Protein AF-L7W8E4-F1 (afdb_monomer)

Structure (mmCIF, N/CA/C/O backbone):
data_AF-L7W8E4-F1
#
_entry.id   AF-L7W8E4-F1
#
loop_
_atom_site.group_PDB
_atom_site.id
_atom_site.type_symbol
_atom_site.label_atom_id
_atom_site.label_alt_id
_atom_site.label_comp_id
_atom_site.label_asym_id
_atom_site.label_entity_id
_atom_site.label_seq_id
_atom_site.pdbx_PDB_ins_code
_atom_site.Cartn_x
_atom_site.Cartn_y
_atom_site.Cartn_z
_atom_site.occupancy
_atom_site.B_iso_or_equiv
_atom_site.auth_seq_id
_atom_site.auth_comp_id
_atom_site.auth_asym_id
_atom_site.auth_atom_id
_atom_site.pdbx_PDB_model_num
ATOM 1 N N . MET A 1 1 ? -14.185 -17.612 27.653 1.00 33.16 1 MET A N 1
ATOM 2 C CA . MET A 1 1 ? -14.401 -17.667 26.191 1.00 33.16 1 MET A CA 1
ATOM 3 C C . MET A 1 1 ? -13.152 -17.082 25.555 1.00 33.16 1 MET A C 1
ATOM 5 O O . MET A 1 1 ? -12.968 -15.877 25.635 1.00 33.16 1 MET A O 1
ATOM 9 N N . TYR A 1 2 ? -12.224 -17.911 25.069 1.00 31.31 2 TYR A N 1
ATOM 10 C CA . TYR A 1 2 ? -11.054 -17.391 24.356 1.00 31.31 2 TYR A CA 1
ATOM 11 C C . TYR A 1 2 ? -11.578 -16.684 23.110 1.00 31.31 2 TYR A C 1
ATOM 13 O O . TYR A 1 2 ? -12.208 -17.331 22.275 1.00 31.31 2 TYR A O 1
ATOM 21 N N . ALA A 1 3 ? -11.395 -15.365 23.016 1.00 42.62 3 ALA A N 1
ATOM 22 C CA . ALA A 1 3 ? -11.604 -14.664 21.760 1.00 42.62 3 ALA A CA 1
ATOM 23 C C . ALA A 1 3 ? -10.795 -15.430 20.712 1.00 42.62 3 ALA A C 1
ATOM 25 O O . ALA A 1 3 ? -9.581 -15.575 20.866 1.00 42.62 3 ALA A O 1
ATOM 26 N N . SER A 1 4 ? -11.465 -16.035 19.729 1.00 55.00 4 SER A N 1
ATOM 27 C CA . SER A 1 4 ? -10.776 -16.791 18.692 1.00 55.00 4 SER A CA 1
ATOM 28 C C . SER A 1 4 ? -9.747 -15.856 18.072 1.00 55.00 4 SER A C 1
ATOM 30 O O . SER A 1 4 ? -10.134 -14.824 17.519 1.00 55.00 4 SER A O 1
ATOM 32 N N . GLN A 1 5 ? -8.463 -16.176 18.218 1.00 77.44 5 GLN A N 1
ATOM 33 C CA . GLN A 1 5 ? -7.383 -15.343 17.706 1.00 77.44 5 GLN A CA 1
ATOM 34 C C . GLN A 1 5 ? -7.648 -15.108 16.214 1.00 77.44 5 GLN A C 1
ATOM 36 O O . GLN A 1 5 ? -7.803 -16.068 15.444 1.00 77.44 5 GLN A O 1
ATOM 41 N N . LYS A 1 6 ? -7.839 -13.837 15.839 1.00 87.38 6 LYS A N 1
ATOM 42 C CA . LYS A 1 6 ? -8.170 -13.469 14.463 1.00 87.38 6 LYS A CA 1
ATOM 43 C C . LYS A 1 6 ? -7.036 -13.903 13.550 1.00 87.38 6 LYS A C 1
ATOM 45 O O . LYS A 1 6 ? -5.868 -13.866 13.933 1.00 87.38 6 LYS A O 1
ATOM 50 N N . LYS A 1 7 ? -7.414 -14.355 12.362 1.00 92.62 7 LYS A N 1
ATOM 51 C CA . LYS A 1 7 ? -6.493 -14.899 11.373 1.00 92.62 7 LYS A CA 1
ATOM 52 C C . LYS A 1 7 ? -6.383 -13.915 10.228 1.00 92.62 7 LYS A C 1
ATOM 54 O O . LYS A 1 7 ? -7.407 -13.421 9.757 1.00 92.62 7 LYS A O 1
ATOM 59 N N . PHE A 1 8 ? -5.160 -13.669 9.796 1.00 94.81 8 PHE A N 1
ATOM 60 C CA . PHE A 1 8 ? -4.859 -12.737 8.723 1.00 94.81 8 PHE A CA 1
ATOM 61 C C . PHE A 1 8 ? -4.065 -13.437 7.632 1.00 94.81 8 PHE A C 1
ATOM 63 O O . PHE A 1 8 ? -3.270 -14.326 7.948 1.00 94.81 8 PHE A O 1
ATOM 70 N N . PRO A 1 9 ? -4.247 -13.028 6.368 1.00 96.88 9 PRO A N 1
ATOM 71 C CA . PRO A 1 9 ? -3.349 -13.409 5.294 1.00 96.88 9 PRO A CA 1
ATOM 72 C C . PRO A 1 9 ? -1.899 -13.095 5.665 1.00 96.88 9 PRO A C 1
ATOM 74 O O . PRO A 1 9 ? -1.605 -12.057 6.260 1.00 96.88 9 PRO A O 1
ATOM 77 N N . ILE A 1 10 ? -0.993 -14.003 5.325 1.00 95.56 10 ILE A N 1
ATOM 78 C CA . ILE A 1 10 ? 0.452 -13.801 5.473 1.00 95.56 10 ILE A CA 1
ATOM 79 C C . ILE A 1 10 ? 1.180 -13.928 4.139 1.00 95.56 10 ILE A C 1
ATOM 81 O O . ILE A 1 10 ? 2.204 -13.283 3.942 1.00 95.56 10 ILE A O 1
ATOM 85 N N . TYR A 1 11 ? 0.658 -14.743 3.224 1.00 96.31 11 TYR A N 1
ATOM 86 C CA . TYR A 1 11 ? 1.281 -15.036 1.943 1.00 96.31 11 TYR A CA 1
ATOM 87 C C . TYR A 1 11 ? 0.243 -15.627 0.990 1.00 96.31 11 TYR A C 1
ATOM 89 O O . TYR A 1 11 ? -0.605 -16.405 1.423 1.00 96.31 11 TYR A O 1
ATOM 97 N N . THR A 1 12 ? 0.338 -15.303 -0.295 1.00 98.44 12 THR A N 1
ATOM 98 C CA . THR A 1 12 ? -0.398 -16.001 -1.354 1.00 98.44 12 THR A CA 1
ATOM 99 C C . THR A 1 12 ? 0.602 -16.728 -2.235 1.00 98.44 12 THR A C 1
ATOM 101 O O . THR A 1 12 ? 1.579 -16.132 -2.684 1.00 98.44 12 THR A O 1
ATOM 104 N N . GLN A 1 13 ? 0.372 -18.020 -2.465 1.00 97.56 13 GLN A N 1
ATOM 105 C CA . GLN A 1 13 ? 1.226 -18.826 -3.337 1.00 97.56 13 GLN A CA 1
ATOM 106 C C . GLN A 1 13 ? 1.233 -18.268 -4.759 1.00 97.56 13 GLN A C 1
ATOM 108 O O . GLN A 1 13 ? 0.180 -17.922 -5.283 1.00 97.56 13 GLN A O 1
ATOM 113 N N . VAL A 1 14 ? 2.416 -18.210 -5.377 1.00 96.75 14 VAL A N 1
ATOM 114 C CA . VAL A 1 14 ? 2.563 -17.786 -6.774 1.00 96.75 14 VAL A CA 1
ATOM 115 C C . VAL A 1 14 ? 2.401 -18.991 -7.706 1.00 96.75 14 VAL A C 1
ATOM 117 O O . VAL A 1 14 ? 3.379 -19.674 -8.015 1.00 96.75 14 VAL A O 1
ATOM 120 N N . SER A 1 15 ? 1.169 -19.275 -8.130 1.00 96.94 15 SER A N 1
ATOM 121 C CA . SER A 1 15 ? 0.800 -20.443 -8.952 1.00 96.94 15 SER A CA 1
ATOM 122 C C . SER A 1 15 ? -0.366 -20.141 -9.906 1.00 96.94 15 SER A C 1
ATOM 124 O O . SER A 1 15 ? -0.989 -19.085 -9.828 1.00 96.94 15 SER A O 1
ATOM 126 N N . ASP A 1 16 ? -0.677 -21.085 -10.798 1.00 96.62 16 ASP A N 1
ATOM 127 C CA . ASP A 1 16 ? -1.863 -21.062 -11.671 1.00 96.62 16 ASP A CA 1
ATOM 128 C C . ASP A 1 16 ? -3.187 -21.228 -10.901 1.00 96.62 16 ASP A C 1
ATOM 130 O O . ASP A 1 16 ? -4.267 -20.983 -11.432 1.00 96.62 16 ASP A O 1
ATOM 134 N N . ARG A 1 17 ? -3.103 -21.645 -9.633 1.00 96.56 17 ARG A N 1
ATOM 135 C CA . ARG A 1 17 ? -4.205 -21.743 -8.671 1.00 96.56 17 ARG A CA 1
ATOM 136 C C . ARG A 1 17 ? -3.731 -21.203 -7.321 1.00 96.56 17 ARG A C 1
ATOM 138 O O . ARG A 1 17 ? -3.350 -21.996 -6.454 1.00 96.56 17 ARG A O 1
ATOM 145 N N . PRO A 1 18 ? -3.650 -19.872 -7.163 1.00 97.50 18 PRO A N 1
ATOM 146 C CA . PRO A 1 18 ? -3.094 -19.276 -5.959 1.00 97.50 18 PRO A CA 1
ATOM 147 C C . PRO A 1 18 ? -3.985 -19.570 -4.752 1.00 97.50 18 PRO A C 1
ATOM 149 O O . PRO A 1 18 ? -5.202 -19.418 -4.810 1.00 97.50 18 PRO A O 1
ATOM 152 N N . HIS A 1 19 ? -3.358 -19.962 -3.643 1.00 97.25 19 HIS A N 1
ATOM 153 C CA . HIS A 1 19 ? -4.013 -20.082 -2.344 1.00 97.25 19 HIS A CA 1
ATOM 154 C C . HIS A 1 19 ? -3.419 -19.074 -1.367 1.00 97.25 19 HIS A C 1
ATOM 156 O O . HIS A 1 19 ? -2.194 -18.998 -1.197 1.00 97.25 19 HIS A O 1
ATOM 162 N N . THR A 1 20 ? -4.288 -18.323 -0.691 1.00 98.31 20 THR A N 1
ATOM 163 C CA . THR A 1 20 ? -3.877 -17.415 0.378 1.00 98.31 20 THR A CA 1
ATOM 164 C C . THR A 1 20 ? -3.796 -18.159 1.704 1.00 98.31 20 THR A C 1
ATOM 166 O O . THR A 1 20 ? -4.786 -18.669 2.229 1.00 98.31 20 THR A O 1
ATOM 169 N N . ILE A 1 21 ? -2.593 -18.174 2.270 1.00 96.88 21 ILE A N 1
ATOM 170 C CA . ILE A 1 21 ? -2.297 -18.750 3.573 1.00 96.88 21 ILE A CA 1
ATOM 171 C C . ILE A 1 21 ? -2.520 -17.686 4.642 1.00 96.88 21 ILE A C 1
ATOM 173 O O . ILE A 1 21 ? -2.015 -16.562 4.554 1.00 96.88 21 ILE A O 1
ATOM 177 N N . CYS A 1 22 ? -3.243 -18.067 5.686 1.00 95.38 22 CYS A N 1
ATOM 178 C CA . CYS A 1 22 ? -3.571 -17.230 6.821 1.00 95.38 22 CYS A CA 1
ATOM 179 C C . CYS A 1 22 ? -3.104 -17.841 8.134 1.00 95.38 22 CYS A C 1
ATOM 181 O O . CYS A 1 22 ? -3.125 -19.057 8.326 1.00 95.38 22 CYS A O 1
ATOM 183 N N . GLU A 1 23 ? -2.771 -16.982 9.087 1.00 93.00 23 GLU A N 1
ATOM 184 C CA . GLU A 1 23 ? -2.360 -17.391 10.423 1.00 93.00 23 GLU A CA 1
ATOM 185 C C . GLU A 1 23 ? -2.908 -16.454 11.491 1.00 93.00 23 GLU A C 1
ATOM 187 O O . GLU A 1 23 ? -3.273 -15.309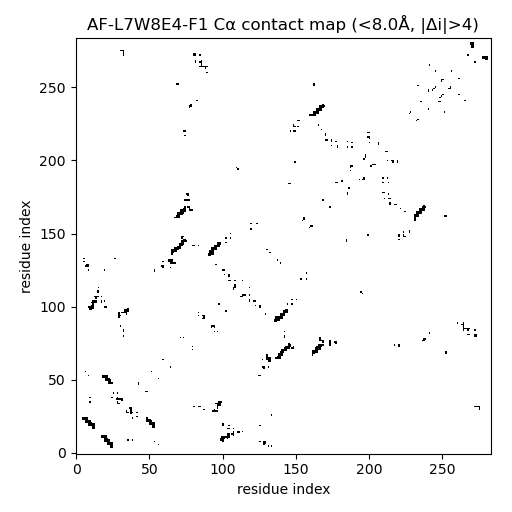 11.226 1.00 93.00 23 GLU A O 1
ATOM 192 N N . ALA A 1 24 ? -2.965 -16.959 12.719 1.00 90.31 24 ALA A N 1
ATOM 193 C CA . ALA A 1 24 ? -3.180 -16.127 13.885 1.00 90.31 24 ALA A CA 1
ATOM 194 C C . ALA A 1 24 ? -1.866 -15.407 14.227 1.00 90.31 24 ALA A C 1
ATOM 196 O O . ALA A 1 24 ? -0.855 -16.066 14.461 1.00 90.31 24 ALA A O 1
ATOM 197 N N . ILE A 1 25 ? -1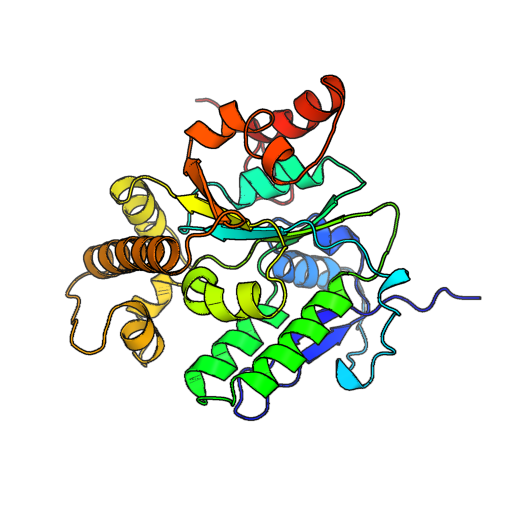.877 -14.074 14.222 1.00 87.06 25 ILE A N 1
ATOM 198 C CA . ILE A 1 25 ? -0.666 -13.246 14.349 1.00 87.06 25 ILE A CA 1
ATOM 199 C C . ILE A 1 25 ? -0.803 -12.255 15.506 1.00 87.06 25 ILE A C 1
ATOM 201 O O . ILE A 1 25 ? -1.917 -11.904 15.903 1.00 87.06 25 ILE A O 1
ATOM 205 N N . ASP A 1 26 ? 0.327 -11.823 16.067 1.00 88.94 26 ASP A N 1
ATOM 206 C CA . ASP A 1 26 ? 0.355 -10.738 17.053 1.00 88.94 26 ASP A CA 1
ATOM 207 C C . ASP A 1 26 ? 0.001 -9.411 16.349 1.00 88.94 26 ASP A C 1
ATOM 209 O O . ASP A 1 26 ? 0.633 -9.090 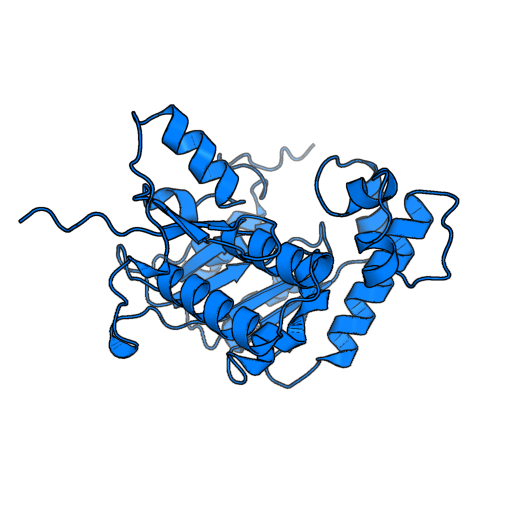15.343 1.00 88.94 26 ASP A O 1
ATOM 213 N N . PRO A 1 27 ? -0.976 -8.622 16.838 1.00 89.62 27 PRO A N 1
ATOM 214 C CA . PRO A 1 27 ? -1.347 -7.337 16.239 1.00 89.62 27 PRO A CA 1
ATOM 215 C C . PRO A 1 27 ? -0.182 -6.358 16.022 1.00 89.62 27 PRO A C 1
ATOM 217 O O . PRO A 1 27 ? -0.266 -5.519 15.129 1.00 89.62 27 PRO A O 1
ATOM 220 N N . LYS A 1 28 ? 0.918 -6.473 16.781 1.00 90.38 28 LYS A N 1
ATOM 221 C CA . LYS A 1 28 ? 2.117 -5.628 16.622 1.00 90.38 28 LYS A CA 1
ATOM 222 C C . LYS A 1 28 ? 2.757 -5.711 15.239 1.00 90.38 28 LYS A C 1
ATOM 224 O O . LYS A 1 28 ? 3.473 -4.795 14.857 1.00 90.38 28 LYS A O 1
ATOM 229 N N . VAL A 1 29 ? 2.490 -6.763 14.465 1.00 91.69 29 VAL A N 1
ATOM 230 C CA . VAL A 1 29 ? 2.889 -6.874 13.047 1.00 91.69 29 VAL A CA 1
ATOM 231 C C . VAL A 1 29 ? 2.484 -5.655 12.207 1.00 91.69 29 VAL A C 1
ATOM 233 O O . VAL A 1 29 ? 3.193 -5.307 11.268 1.00 91.69 29 VAL A O 1
ATOM 236 N N . PHE A 1 30 ? 1.376 -4.982 12.539 1.00 93.81 30 PHE A N 1
ATOM 237 C CA . PHE A 1 30 ? 0.907 -3.793 11.819 1.00 93.81 30 PHE A CA 1
ATOM 238 C C . PHE A 1 30 ? 1.689 -2.517 12.177 1.00 93.81 30 PHE A C 1
ATOM 240 O O . PHE A 1 30 ? 1.599 -1.527 11.455 1.00 93.81 30 PHE A O 1
ATOM 247 N N . ASP A 1 31 ? 2.508 -2.549 13.234 1.00 91.69 31 ASP A N 1
ATOM 248 C CA . ASP A 1 31 ? 3.408 -1.448 13.607 1.00 91.69 31 ASP A CA 1
ATOM 249 C C . ASP A 1 31 ? 4.738 -1.499 12.833 1.00 91.69 31 ASP A C 1
ATOM 251 O O . ASP A 1 31 ? 5.569 -0.586 12.927 1.00 91.69 31 ASP A O 1
ATOM 255 N N . TYR A 1 32 ? 4.976 -2.575 12.077 1.00 92.31 32 TYR A N 1
ATOM 256 C CA . TYR A 1 32 ? 6.191 -2.740 11.294 1.00 92.31 32 TYR A CA 1
ATOM 257 C C . TYR A 1 32 ? 6.149 -1.935 9.987 1.00 92.31 32 TYR A C 1
ATOM 259 O O . TYR A 1 32 ? 5.119 -1.887 9.309 1.00 92.31 32 TYR A O 1
ATOM 267 N N . PRO A 1 33 ? 7.288 -1.348 9.563 1.00 88.69 33 PRO A N 1
ATOM 268 C CA . PRO A 1 33 ? 7.402 -0.675 8.265 1.00 88.69 33 PRO A CA 1
ATOM 269 C C . PRO A 1 33 ? 7.041 -1.562 7.060 1.00 88.69 33 PRO A C 1
ATOM 271 O O . PRO A 1 33 ? 6.606 -1.044 6.025 1.00 88.69 33 PRO A O 1
ATOM 274 N N . PHE A 1 34 ? 7.222 -2.878 7.217 1.00 92.81 34 PHE A N 1
ATOM 275 C CA . PHE A 1 34 ? 6.904 -3.930 6.258 1.00 92.81 34 PHE A CA 1
ATOM 276 C C . PHE A 1 34 ? 6.240 -5.091 7.009 1.00 92.81 34 PHE A C 1
ATOM 278 O O . PHE A 1 34 ? 6.812 -5.637 7.953 1.00 92.81 34 PHE A O 1
ATOM 285 N N . PHE A 1 35 ? 5.023 -5.463 6.609 1.00 93.94 35 PHE A N 1
ATOM 286 C CA . PHE A 1 35 ? 4.187 -6.408 7.355 1.00 93.94 35 PHE A CA 1
ATOM 287 C C . PHE A 1 35 ? 4.866 -7.776 7.529 1.00 93.94 35 PHE A C 1
ATOM 289 O O . PHE A 1 35 ? 4.935 -8.310 8.635 1.00 93.94 35 PHE A O 1
ATOM 296 N N . ASN A 1 36 ? 5.417 -8.329 6.445 1.00 92.50 36 ASN A N 1
ATOM 297 C CA . ASN A 1 36 ? 6.033 -9.655 6.454 1.00 92.50 36 ASN A CA 1
ATOM 298 C C . ASN A 1 36 ? 7.356 -9.721 7.239 1.00 92.50 36 ASN A C 1
ATOM 300 O O . ASN A 1 36 ? 7.667 -10.782 7.778 1.00 92.50 36 ASN A O 1
ATOM 304 N N . GLU A 1 37 ? 8.094 -8.613 7.381 1.00 90.81 37 GLU A N 1
ATOM 305 C CA . GLU A 1 37 ? 9.244 -8.549 8.300 1.00 90.81 37 GLU A CA 1
ATOM 306 C C . GLU A 1 37 ? 8.780 -8.716 9.751 1.00 90.81 37 GLU A C 1
ATOM 308 O O . GLU A 1 37 ? 9.324 -9.540 10.485 1.00 90.81 37 GLU A O 1
ATOM 313 N N . GLY A 1 38 ? 7.700 -8.023 10.134 1.00 90.31 38 GLY A N 1
ATOM 314 C CA . GLY A 1 38 ? 7.089 -8.165 11.456 1.00 90.31 38 GLY A CA 1
ATOM 315 C C . GLY A 1 38 ? 6.601 -9.584 11.738 1.00 90.31 38 GLY A C 1
ATOM 316 O O . GLY A 1 38 ? 6.785 -10.092 12.843 1.00 90.31 38 GLY A O 1
ATOM 317 N N . ILE A 1 39 ? 6.034 -10.262 10.734 1.00 90.06 39 ILE A N 1
ATOM 318 C CA . ILE A 1 39 ? 5.654 -11.679 10.843 1.00 90.06 39 ILE A CA 1
ATOM 319 C C . ILE A 1 39 ? 6.869 -12.547 11.173 1.00 90.06 39 ILE A C 1
ATOM 321 O O . ILE A 1 39 ? 6.794 -13.364 12.088 1.00 90.06 39 ILE A O 1
ATOM 325 N N . ILE A 1 40 ? 7.975 -12.386 10.442 1.00 89.56 40 ILE A N 1
ATOM 326 C CA . ILE A 1 40 ? 9.192 -13.184 10.643 1.00 89.56 40 ILE A CA 1
ATOM 327 C C . ILE A 1 40 ? 9.778 -12.923 12.035 1.00 89.56 40 ILE A C 1
ATOM 329 O O . ILE A 1 40 ? 10.058 -13.870 12.771 1.00 89.56 40 ILE A O 1
ATOM 333 N N . GLU A 1 41 ? 9.924 -11.656 12.421 1.00 87.44 41 GLU A N 1
ATOM 334 C CA . GLU A 1 41 ? 10.494 -11.285 13.717 1.00 87.44 41 GLU A CA 1
ATOM 335 C C . GLU A 1 41 ? 9.657 -11.796 14.894 1.00 87.44 41 GLU A C 1
ATOM 337 O O . GLU A 1 41 ? 10.197 -12.406 15.817 1.00 87.44 41 GLU A O 1
ATOM 342 N N . LEU A 1 42 ? 8.336 -11.605 14.856 1.00 84.38 42 LEU A N 1
ATOM 343 C CA . LEU A 1 42 ? 7.452 -12.003 15.953 1.00 84.38 42 LEU A CA 1
ATOM 344 C C . LEU A 1 42 ? 7.247 -13.522 16.018 1.00 84.38 42 LEU A C 1
ATOM 346 O O . LEU A 1 42 ? 7.090 -14.064 17.113 1.00 84.38 42 LEU A O 1
ATOM 350 N N . LYS A 1 43 ? 7.317 -14.232 14.883 1.00 81.50 43 LYS A N 1
ATOM 351 C CA . LYS A 1 43 ? 7.330 -15.704 14.858 1.00 81.50 43 LYS A CA 1
ATOM 352 C C . LYS A 1 43 ? 8.587 -16.287 15.480 1.00 81.50 43 LYS A C 1
ATOM 354 O O . LYS A 1 43 ? 8.494 -17.271 16.200 1.00 81.50 43 LYS A O 1
ATOM 359 N N . ASN A 1 44 ? 9.752 -15.681 15.270 1.00 72.06 44 ASN A N 1
ATOM 360 C CA . ASN A 1 44 ? 10.978 -16.152 15.921 1.00 72.06 44 ASN A CA 1
ATOM 361 C C . ASN A 1 44 ? 10.893 -16.077 17.460 1.00 72.06 44 ASN A C 1
ATOM 363 O O . ASN A 1 44 ? 11.662 -16.741 18.153 1.00 72.06 44 ASN A O 1
ATOM 367 N N . LEU A 1 45 ? 9.937 -15.308 17.995 1.00 64.56 45 LEU A N 1
ATOM 368 C CA . LEU A 1 45 ? 9.669 -15.159 19.425 1.00 64.56 45 LEU A CA 1
ATOM 369 C C . LEU A 1 45 ? 8.528 -16.061 19.945 1.00 64.56 45 LEU A C 1
ATOM 371 O O . LEU A 1 45 ? 8.334 -16.134 21.159 1.00 64.56 45 LEU A O 1
ATOM 375 N N . GLN A 1 46 ? 7.769 -16.745 19.075 1.00 61.47 46 GLN A N 1
ATOM 376 C CA . GLN A 1 46 ? 6.606 -17.570 19.442 1.00 61.47 46 GLN A CA 1
ATOM 377 C C . GLN A 1 46 ? 6.615 -18.933 18.720 1.00 61.47 46 GLN A C 1
ATOM 379 O O . GLN A 1 46 ? 6.768 -19.021 17.508 1.00 61.47 46 GLN A O 1
ATOM 384 N N . TYR A 1 47 ? 6.404 -20.030 19.455 1.00 52.12 47 TYR A N 1
ATOM 385 C CA . TYR A 1 47 ? 6.360 -21.379 18.876 1.00 52.12 47 TYR A CA 1
ATOM 386 C C . TYR A 1 47 ? 5.141 -21.585 17.952 1.00 52.12 47 TYR A C 1
ATOM 388 O O . TYR A 1 47 ? 4.012 -21.332 18.358 1.00 52.12 47 TYR A O 1
ATOM 396 N N . SER A 1 48 ? 5.396 -22.120 16.748 1.00 57.12 48 SER A N 1
ATOM 397 C CA . SER A 1 48 ? 4.465 -22.785 15.810 1.00 57.12 48 SER A CA 1
ATOM 398 C C . SER A 1 48 ? 3.037 -22.215 15.723 1.00 57.12 48 SER A C 1
ATOM 400 O O . SER A 1 48 ? 2.127 -22.664 16.425 1.00 57.12 48 SER A O 1
ATOM 402 N N . SER A 1 49 ? 2.785 -21.342 14.748 1.00 69.25 49 SER A N 1
ATOM 403 C CA . SER A 1 49 ? 1.432 -20.959 14.331 1.00 69.25 49 SER A CA 1
ATOM 404 C C . SER A 1 49 ? 0.835 -21.986 13.357 1.00 69.25 49 SER A C 1
ATOM 406 O O . SER A 1 49 ? 1.442 -22.367 12.360 1.00 69.25 49 SER A O 1
ATOM 408 N N . LYS A 1 50 ? -0.392 -22.443 13.632 1.00 87.12 50 LYS A N 1
ATOM 409 C CA . LYS A 1 50 ? -1.175 -23.241 12.677 1.00 87.12 50 LYS A CA 1
ATOM 410 C C . LYS A 1 50 ? -1.597 -22.360 11.498 1.00 87.12 50 LYS A C 1
ATOM 412 O O . LYS A 1 50 ? -2.152 -21.282 11.718 1.00 87.12 50 LYS A O 1
ATOM 417 N N . SER A 1 51 ? -1.391 -22.850 10.281 1.00 91.12 51 SER A N 1
ATOM 418 C CA . SER A 1 51 ? -1.820 -22.188 9.047 1.00 91.12 51 SER A CA 1
ATOM 419 C C . SER A 1 51 ? -3.219 -22.633 8.613 1.00 91.12 51 SER A C 1
ATOM 421 O O . SER A 1 51 ? -3.667 -23.741 8.918 1.00 91.12 51 SER A O 1
ATOM 423 N N . TYR A 1 52 ? -3.909 -21.739 7.913 1.00 93.69 52 TYR A N 1
ATOM 424 C CA . TYR A 1 52 ? -5.267 -21.897 7.400 1.00 93.69 52 TYR A CA 1
ATOM 425 C C . TYR A 1 52 ? -5.327 -21.383 5.964 1.00 93.69 52 TYR A C 1
ATOM 427 O O . TYR A 1 52 ? -4.516 -20.544 5.579 1.00 93.69 52 TYR A O 1
ATOM 435 N N . ILE A 1 53 ? -6.301 -21.856 5.197 1.00 95.50 53 ILE A N 1
ATOM 436 C CA . ILE A 1 53 ? -6.619 -21.329 3.871 1.00 95.50 53 ILE A CA 1
ATOM 437 C C . ILE A 1 53 ? -7.673 -20.225 4.049 1.00 95.50 53 ILE A C 1
ATOM 439 O O . ILE A 1 53 ? -8.570 -20.364 4.883 1.00 95.50 53 ILE A O 1
ATOM 443 N N . LEU A 1 54 ? -7.533 -19.098 3.343 1.00 95.56 54 LEU A N 1
ATOM 444 C CA . LEU A 1 54 ? -8.398 -17.923 3.515 1.00 95.56 54 LEU A CA 1
ATOM 445 C C . LEU A 1 54 ? -9.884 -18.253 3.318 1.00 95.56 54 LEU A C 1
ATOM 447 O O . LEU A 1 54 ? -10.733 -17.770 4.064 1.00 95.56 54 LEU A O 1
ATOM 451 N N . GLU A 1 55 ? -10.188 -19.106 2.348 1.00 92.62 55 GLU A N 1
ATOM 452 C CA . GLU A 1 55 ? -11.528 -19.571 2.002 1.00 92.62 55 GLU A CA 1
ATOM 453 C C . GLU A 1 55 ? -12.215 -20.308 3.164 1.00 92.62 55 GLU A C 1
ATOM 455 O O . GLU A 1 55 ? -13.436 -20.228 3.307 1.00 92.62 55 GLU A O 1
ATOM 460 N N . ASP A 1 56 ? -11.434 -20.948 4.041 1.00 91.56 56 ASP A N 1
ATOM 461 C CA . ASP A 1 56 ? -11.926 -21.655 5.229 1.00 91.56 56 ASP A CA 1
ATOM 462 C C . ASP A 1 56 ? -12.133 -20.720 6.433 1.00 91.56 56 ASP A C 1
ATOM 464 O O . ASP A 1 56 ? -12.661 -21.122 7.479 1.00 91.56 56 ASP A O 1
ATOM 468 N N . ILE A 1 57 ? -11.697 -19.461 6.337 1.00 88.94 57 ILE A N 1
ATOM 469 C CA . ILE A 1 57 ? -11.875 -18.483 7.405 1.00 88.94 57 ILE A CA 1
ATOM 470 C C . ILE A 1 57 ? -13.272 -17.885 7.307 1.00 88.94 57 ILE A C 1
ATOM 472 O O . ILE A 1 57 ? -13.690 -17.334 6.291 1.00 88.94 57 ILE A O 1
ATOM 476 N N . LYS A 1 58 ? -13.991 -17.935 8.433 1.00 86.62 58 LYS A N 1
ATOM 477 C CA . LYS A 1 58 ? -15.293 -17.287 8.570 1.00 86.62 58 LYS A CA 1
ATOM 478 C C . LYS A 1 58 ? -15.178 -15.798 8.225 1.00 86.62 58 LYS A C 1
ATOM 480 O O . LYS A 1 58 ? -14.536 -15.044 8.955 1.00 86.62 58 LYS A O 1
ATOM 485 N N . LYS A 1 59 ? -15.858 -15.389 7.154 1.00 87.44 59 LYS A N 1
ATOM 486 C CA . LYS A 1 59 ? -15.946 -13.988 6.733 1.00 87.44 59 LYS A CA 1
ATOM 487 C C . LYS A 1 59 ? -16.683 -13.159 7.791 1.00 87.44 59 LYS A C 1
ATOM 489 O O . LYS A 1 59 ? -17.710 -13.589 8.325 1.00 87.44 59 LYS A O 1
ATOM 494 N N . CYS A 1 60 ? -16.143 -11.983 8.098 1.00 86.81 60 CYS A N 1
ATOM 495 C CA . CYS A 1 60 ? -16.861 -10.953 8.845 1.00 86.81 60 CYS A CA 1
ATOM 496 C C . CYS A 1 60 ? -17.917 -10.314 7.941 1.00 86.81 60 CYS A C 1
ATOM 498 O O . CYS A 1 60 ? -17.776 -10.325 6.717 1.00 86.81 60 CYS A O 1
ATOM 500 N N . LYS A 1 61 ? -18.982 -9.782 8.542 1.00 89.88 61 LYS A N 1
ATOM 501 C CA . LYS A 1 61 ? -19.957 -9.000 7.788 1.00 89.88 61 LYS A CA 1
ATOM 502 C C . LYS A 1 61 ? -19.375 -7.626 7.476 1.00 89.88 61 LYS A C 1
ATOM 504 O O . LYS A 1 61 ? -18.545 -7.141 8.239 1.00 89.88 61 LYS A O 1
ATOM 509 N N . GLU A 1 62 ? -19.811 -7.015 6.380 1.00 91.00 62 GLU A N 1
ATOM 510 C CA . GLU A 1 62 ? -19.289 -5.723 5.919 1.00 91.00 62 GLU A CA 1
ATOM 511 C C . GLU A 1 62 ? -19.436 -4.632 6.994 1.00 91.00 62 GLU A C 1
ATOM 513 O O . GLU A 1 62 ? -18.513 -3.852 7.196 1.00 91.00 62 GLU A O 1
ATOM 518 N N . GLU A 1 63 ? -20.540 -4.634 7.748 1.00 92.56 63 GLU A N 1
ATOM 519 C CA . GLU A 1 63 ? -20.793 -3.691 8.845 1.00 92.56 63 GLU A CA 1
ATOM 520 C C . GLU A 1 63 ? -19.853 -3.846 10.055 1.00 92.56 63 GLU A C 1
ATOM 522 O O . GLU A 1 63 ? -19.722 -2.919 10.852 1.00 92.56 63 GLU A O 1
ATOM 527 N N . ASP A 1 64 ? -19.193 -5.001 10.191 1.00 93.06 64 ASP A N 1
ATOM 528 C CA . ASP A 1 64 ? -18.241 -5.291 11.270 1.00 93.06 64 ASP A CA 1
ATOM 529 C C . ASP A 1 64 ? -16.783 -5.002 10.856 1.00 93.06 64 ASP A C 1
ATOM 531 O O . ASP A 1 64 ? -15.859 -5.166 11.663 1.00 93.06 64 ASP A O 1
ATOM 535 N N . LEU A 1 65 ? -16.548 -4.655 9.586 1.00 96.38 65 LEU A N 1
ATOM 536 C CA . LEU A 1 65 ? -15.221 -4.387 9.040 1.00 96.38 65 LEU A CA 1
ATOM 537 C C . LEU A 1 65 ? -14.796 -2.936 9.291 1.00 96.38 65 LEU A C 1
ATOM 539 O O . LEU A 1 65 ? -15.600 -2.010 9.246 1.00 96.38 65 LEU A O 1
ATOM 543 N N . LEU A 1 66 ? -13.490 -2.737 9.479 1.00 97.56 66 LEU A N 1
ATOM 544 C CA . LEU A 1 66 ? -12.859 -1.421 9.433 1.00 97.56 66 LEU A CA 1
ATOM 545 C C . LEU A 1 66 ? -13.161 -0.751 8.087 1.00 97.56 66 LEU A C 1
ATOM 547 O O . LEU A 1 66 ? -13.139 -1.401 7.030 1.00 97.56 66 LEU A O 1
ATOM 551 N N . GLU A 1 67 ? -13.389 0.558 8.113 1.00 97.69 67 GLU A N 1
ATOM 552 C CA . GLU A 1 67 ? -13.566 1.338 6.894 1.00 97.69 67 GLU A CA 1
ATOM 553 C C . GLU A 1 67 ? -12.234 1.396 6.133 1.00 97.69 67 GLU A C 1
ATOM 555 O O . GLU A 1 67 ? -11.180 1.730 6.682 1.00 97.69 67 GLU A O 1
ATOM 560 N N . LEU A 1 68 ? -12.270 1.058 4.846 1.00 98.19 68 LEU A N 1
ATOM 561 C CA . LEU A 1 68 ? -11.117 1.192 3.967 1.00 98.19 68 LEU A CA 1
ATOM 562 C C . LEU A 1 68 ? -10.931 2.668 3.594 1.00 98.19 68 LEU A C 1
ATOM 564 O O . LEU A 1 68 ? -11.606 3.179 2.700 1.00 98.19 68 LEU A O 1
ATOM 568 N N . LYS A 1 69 ? -9.992 3.340 4.264 1.00 97.56 69 LYS A N 1
ATOM 569 C CA . LYS A 1 69 ? -9.701 4.761 4.039 1.00 97.56 69 LYS A CA 1
ATOM 570 C C . LYS A 1 69 ? -8.802 5.017 2.846 1.00 97.56 69 LYS A C 1
ATOM 572 O O . LYS A 1 69 ? -8.919 6.078 2.244 1.00 97.56 69 LYS A O 1
ATOM 577 N N . GLY A 1 70 ? -7.939 4.071 2.472 1.00 97.88 70 GLY A N 1
ATOM 578 C CA . GLY A 1 70 ? -7.247 4.232 1.205 1.00 97.88 70 GLY A CA 1
ATOM 579 C C . GLY A 1 70 ? -6.147 3.264 0.828 1.00 97.88 70 GLY A C 1
ATOM 580 O O . GLY A 1 70 ? -5.769 2.372 1.588 1.00 97.88 70 GLY A O 1
ATOM 581 N N . PHE A 1 71 ? -5.610 3.506 -0.366 1.00 98.75 71 PHE A N 1
ATOM 582 C CA . PHE A 1 71 ? -4.424 2.846 -0.904 1.00 98.75 71 PHE A CA 1
ATOM 583 C C . PHE A 1 71 ? -3.300 3.857 -1.138 1.00 98.75 71 PHE A C 1
ATOM 585 O O . PHE A 1 71 ? -3.517 4.946 -1.663 1.00 98.75 71 PHE A O 1
ATOM 592 N N . ILE A 1 72 ? -2.072 3.494 -0.783 1.00 98.69 72 ILE A N 1
ATOM 593 C CA . ILE A 1 72 ? -0.872 4.277 -1.073 1.00 98.69 72 ILE A CA 1
ATOM 594 C C . ILE A 1 72 ? -0.089 3.528 -2.149 1.00 98.69 72 ILE A C 1
ATOM 596 O O . ILE A 1 72 ? 0.664 2.597 -1.854 1.00 98.69 72 ILE A O 1
ATOM 600 N N . PHE A 1 73 ? -0.266 3.954 -3.397 1.00 98.69 73 PHE A N 1
ATOM 601 C CA . PHE A 1 73 ? 0.632 3.630 -4.497 1.00 98.69 73 PHE A CA 1
ATOM 602 C C . PHE A 1 73 ? 1.824 4.576 -4.478 1.00 98.69 73 PHE A C 1
ATOM 604 O O . PHE A 1 73 ? 1.737 5.706 -3.990 1.00 98.69 73 PHE A O 1
ATOM 611 N N . HIS A 1 74 ? 2.960 4.143 -5.022 1.00 98.06 74 HIS A N 1
ATOM 612 C CA . HIS A 1 74 ? 4.133 4.998 -4.999 1.00 98.06 74 HIS A CA 1
ATOM 613 C C . HIS A 1 74 ? 5.248 4.610 -5.972 1.00 98.06 74 HIS A C 1
ATOM 615 O O . HIS A 1 74 ? 5.429 3.452 -6.347 1.00 98.06 74 HIS A O 1
ATOM 621 N N . THR A 1 75 ? 6.073 5.595 -6.311 1.00 93.25 75 THR A N 1
ATOM 622 C CA . THR A 1 75 ? 7.433 5.394 -6.813 1.00 93.25 75 THR A CA 1
ATOM 623 C C . THR A 1 75 ? 8.296 4.842 -5.673 1.00 93.25 75 THR A C 1
ATOM 625 O O . THR A 1 75 ? 8.222 5.320 -4.546 1.00 93.25 75 THR A O 1
ATOM 628 N N . SER A 1 76 ? 9.091 3.793 -5.885 1.00 92.38 76 SER A N 1
ATOM 629 C CA . SER A 1 76 ? 9.959 3.265 -4.816 1.00 92.38 76 SER A CA 1
ATOM 630 C C . SER A 1 76 ? 10.876 4.364 -4.237 1.00 92.38 76 SER A C 1
ATOM 632 O O . SER A 1 76 ? 11.216 5.319 -4.928 1.00 92.38 76 SER A O 1
ATOM 634 N N . HIS A 1 77 ? 11.270 4.262 -2.963 1.00 92.50 77 HIS A N 1
ATOM 635 C CA . HIS A 1 77 ? 12.164 5.233 -2.299 1.00 92.50 77 HIS A CA 1
ATOM 636 C C . HIS A 1 77 ? 11.654 6.700 -2.288 1.00 92.50 77 HIS A C 1
ATOM 638 O O . HIS A 1 77 ? 12.446 7.642 -2.226 1.00 92.50 77 HIS A O 1
ATOM 644 N N . CYS A 1 78 ? 10.333 6.908 -2.267 1.00 93.88 78 CYS A N 1
ATOM 645 C CA . CYS A 1 78 ? 9.683 8.228 -2.246 1.00 93.88 78 CYS A CA 1
ATOM 646 C C . CYS A 1 78 ? 9.170 8.687 -0.864 1.00 93.88 78 CYS A C 1
ATOM 648 O O . CYS A 1 78 ? 8.430 9.653 -0.778 1.00 93.88 78 CYS A O 1
ATOM 650 N N . GLY A 1 79 ? 9.468 7.970 0.223 1.00 94.12 79 GLY A N 1
ATOM 651 C CA . GLY A 1 79 ? 8.939 8.315 1.550 1.00 94.12 79 GLY A CA 1
ATOM 652 C C . GLY A 1 79 ? 7.566 7.718 1.897 1.00 94.12 79 GLY A C 1
ATOM 653 O O . GLY A 1 79 ? 7.031 8.055 2.950 1.00 94.12 79 GLY A O 1
ATOM 654 N N . SER A 1 80 ? 7.027 6.772 1.117 1.00 96.38 80 SER A N 1
ATOM 655 C CA . SER A 1 80 ? 5.780 6.053 1.456 1.00 96.38 80 SER A CA 1
ATOM 656 C C . SER A 1 80 ? 5.814 5.384 2.836 1.00 96.38 80 SER A C 1
ATOM 658 O O . SER A 1 80 ? 4.838 5.444 3.588 1.00 96.38 80 SER A O 1
ATOM 660 N N . THR A 1 81 ? 6.957 4.806 3.221 1.00 95.12 81 THR A N 1
ATOM 661 C CA . THR A 1 81 ? 7.163 4.244 4.565 1.00 95.12 81 THR A CA 1
ATOM 662 C C . THR A 1 81 ? 7.114 5.317 5.655 1.00 95.12 81 THR A C 1
ATOM 664 O O . THR A 1 81 ? 6.554 5.076 6.719 1.00 95.12 81 THR A O 1
ATOM 667 N N . LEU A 1 82 ? 7.664 6.513 5.406 1.00 95.81 82 LEU A N 1
ATOM 668 C CA . LEU A 1 82 ? 7.596 7.621 6.365 1.00 95.81 82 LEU A CA 1
ATOM 669 C C . LEU A 1 82 ? 6.151 8.097 6.538 1.00 95.81 82 LEU A C 1
ATOM 671 O O . LEU A 1 82 ? 5.692 8.208 7.671 1.00 95.81 82 LEU A O 1
ATOM 675 N N . LEU A 1 83 ? 5.418 8.279 5.435 1.00 96.50 83 LEU A N 1
ATOM 676 C CA . LEU A 1 83 ? 4.007 8.653 5.492 1.00 96.50 83 LEU A CA 1
ATOM 677 C C . LEU A 1 83 ? 3.180 7.642 6.297 1.00 96.50 83 LEU A C 1
ATOM 679 O O . LEU A 1 83 ? 2.403 8.017 7.171 1.00 96.50 83 LEU A O 1
ATOM 683 N N . SER A 1 84 ? 3.397 6.352 6.038 1.00 95.62 84 SER A N 1
ATOM 684 C CA . SER A 1 84 ? 2.722 5.270 6.760 1.00 95.62 84 SER A CA 1
ATOM 685 C C . SER A 1 84 ? 2.971 5.356 8.263 1.00 95.62 84 SER A C 1
ATOM 687 O O . SER A 1 84 ? 2.034 5.284 9.046 1.00 95.62 84 SER A O 1
ATOM 689 N N . ARG A 1 85 ? 4.215 5.612 8.681 1.00 94.00 85 ARG A N 1
ATOM 690 C CA . ARG A 1 85 ? 4.553 5.775 10.102 1.00 94.00 85 ARG A CA 1
ATOM 691 C C . ARG A 1 85 ? 3.916 6.997 10.746 1.00 94.00 85 ARG A C 1
ATOM 693 O O . ARG A 1 85 ? 3.537 6.924 11.913 1.00 94.00 85 ARG A O 1
ATOM 700 N N . MET A 1 86 ? 3.815 8.103 10.009 1.00 95.62 86 MET A N 1
ATOM 701 C CA . MET A 1 86 ? 3.104 9.291 10.480 1.00 95.62 86 MET A CA 1
ATOM 702 C C . MET A 1 86 ? 1.635 8.945 10.749 1.00 95.62 86 MET A C 1
ATOM 704 O O . MET A 1 86 ? 1.138 9.244 11.831 1.00 95.62 86 MET A O 1
ATOM 708 N N . LEU A 1 87 ? 0.972 8.241 9.825 1.00 95.94 87 LEU A N 1
ATOM 709 C CA . LEU A 1 87 ? -0.423 7.804 9.971 1.00 95.94 87 LEU A CA 1
ATOM 710 C C . LEU A 1 87 ? -0.611 6.766 11.095 1.00 95.94 87 LEU A C 1
ATOM 712 O O . LEU A 1 87 ? -1.547 6.902 11.881 1.00 95.94 87 LEU A O 1
ATOM 716 N N . CYS A 1 88 ? 0.317 5.812 11.263 1.00 92.81 88 CYS A N 1
ATOM 717 C CA . CYS A 1 88 ? 0.320 4.821 12.358 1.00 92.81 88 CYS A CA 1
ATOM 718 C C . CYS A 1 88 ? 0.361 5.440 13.768 1.00 92.81 88 CYS A C 1
ATOM 720 O O . CYS A 1 88 ? 0.248 4.721 14.759 1.00 92.81 88 CYS A O 1
ATOM 722 N N . LYS A 1 89 ? 0.578 6.757 13.917 1.00 93.94 89 LYS A N 1
ATOM 723 C CA . LYS A 1 89 ? 0.470 7.413 15.231 1.00 93.94 89 LYS A CA 1
ATOM 724 C C . LYS A 1 89 ? -0.950 7.556 15.735 1.00 93.94 89 LYS A C 1
ATOM 726 O O . LYS A 1 89 ? -1.118 7.704 16.945 1.00 93.94 89 LYS A O 1
ATOM 731 N N . SER A 1 90 ? -1.936 7.521 14.848 1.00 94.19 90 SER A N 1
ATOM 732 C CA . SER A 1 90 ? -3.323 7.390 15.267 1.00 94.19 90 SER A CA 1
ATOM 733 C C . SER A 1 90 ? -3.599 5.943 15.652 1.00 94.19 90 SER A C 1
ATOM 735 O O . SER A 1 90 ? -3.350 5.038 14.864 1.00 94.19 90 SER A O 1
ATOM 737 N N . SER A 1 91 ? -4.178 5.717 16.833 1.00 93.12 91 SER A N 1
ATOM 738 C CA . SER A 1 91 ? -4.684 4.388 17.201 1.00 93.12 91 SER A CA 1
ATOM 739 C C . SER A 1 91 ? -5.941 3.984 16.423 1.00 93.12 91 SER A C 1
ATOM 741 O O . SER A 1 91 ? -6.386 2.847 16.542 1.00 93.12 91 SER A O 1
ATOM 743 N N . GLU A 1 92 ? -6.541 4.913 15.675 1.00 95.69 92 GLU A N 1
ATOM 744 C CA . GLU A 1 92 ? -7.725 4.662 14.849 1.00 95.69 92 GLU A CA 1
ATOM 745 C C . GLU A 1 92 ? -7.359 4.095 13.474 1.00 95.69 92 GLU A C 1
ATOM 747 O O . GLU A 1 92 ? -8.222 3.535 12.802 1.00 95.69 92 GLU A O 1
ATOM 752 N N . ILE A 1 93 ? -6.100 4.233 13.044 1.00 96.62 93 ILE A N 1
ATOM 753 C CA . ILE A 1 93 ? -5.656 3.852 11.703 1.00 96.62 93 ILE A CA 1
ATOM 754 C C . ILE A 1 93 ? -4.759 2.625 11.790 1.00 96.62 93 ILE A C 1
ATOM 756 O O . ILE A 1 93 ? -3.669 2.667 12.357 1.00 96.62 93 ILE A O 1
ATOM 760 N N . ARG A 1 94 ? -5.174 1.550 11.122 1.00 97.00 94 ARG A N 1
ATOM 761 C CA . ARG A 1 94 ? -4.284 0.444 10.779 1.00 97.00 94 ARG A CA 1
ATOM 762 C C . ARG A 1 94 ? -3.618 0.711 9.437 1.00 97.00 94 ARG A C 1
ATOM 764 O O . ARG A 1 94 ? -4.311 0.927 8.445 1.00 97.00 94 ARG A O 1
ATOM 771 N N . ILE A 1 95 ? -2.294 0.592 9.378 1.00 97.50 95 ILE A N 1
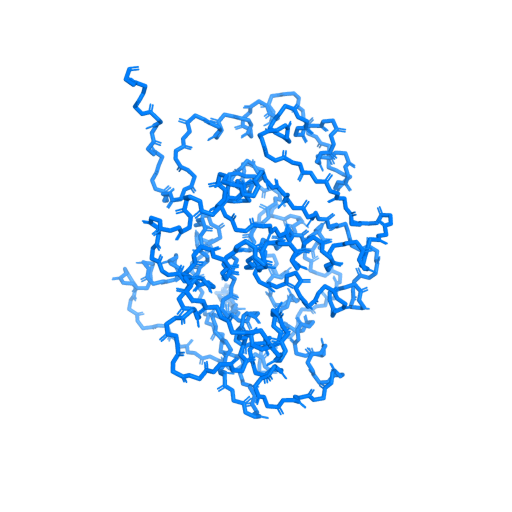ATOM 772 C CA . ILE A 1 95 ? -1.585 0.492 8.101 1.00 97.50 95 ILE A CA 1
ATOM 773 C C . ILE A 1 95 ? -1.239 -0.968 7.817 1.00 97.50 95 ILE A C 1
ATOM 775 O O . ILE A 1 95 ? -0.656 -1.657 8.650 1.00 97.50 95 ILE A O 1
ATOM 779 N N . VAL A 1 96 ? -1.575 -1.439 6.618 1.00 98.06 96 VAL A N 1
ATOM 780 C CA . VAL A 1 96 ? -1.116 -2.731 6.098 1.00 98.06 96 VAL A CA 1
ATOM 781 C C . VAL A 1 96 ? -0.037 -2.455 5.058 1.00 98.06 96 VAL A C 1
ATOM 783 O O . VAL A 1 96 ? -0.332 -1.964 3.970 1.00 98.06 96 VAL A O 1
ATOM 786 N N . SER A 1 97 ? 1.221 -2.722 5.413 1.00 97.38 97 SER A N 1
ATOM 787 C CA . SER A 1 97 ? 2.387 -2.359 4.599 1.00 97.38 97 SER A CA 1
ATOM 788 C C . SER A 1 97 ? 2.917 -3.533 3.781 1.00 97.38 97 SER A C 1
ATOM 790 O O . SER A 1 97 ? 3.511 -4.446 4.344 1.00 97.38 97 SER A O 1
ATOM 792 N N . GLU A 1 98 ? 2.778 -3.452 2.458 1.00 96.06 98 GLU A N 1
ATOM 793 C CA . GLU A 1 98 ? 3.424 -4.312 1.455 1.00 96.06 98 GLU A CA 1
ATOM 794 C C . GLU A 1 98 ? 3.249 -5.809 1.742 1.00 96.06 98 GLU A C 1
ATOM 796 O O . GLU A 1 98 ? 4.211 -6.568 1.763 1.00 96.06 98 GLU A O 1
ATOM 801 N N . THR A 1 99 ? 2.014 -6.233 2.018 1.00 97.38 99 THR A N 1
ATOM 802 C CA . THR A 1 99 ? 1.742 -7.636 2.347 1.00 97.38 99 THR A CA 1
ATOM 803 C C . THR A 1 99 ? 1.984 -8.572 1.161 1.00 97.38 99 THR A C 1
ATOM 805 O O . THR A 1 99 ? 1.441 -8.390 0.065 1.00 97.38 99 THR A O 1
ATOM 808 N N . GLU A 1 100 ? 2.711 -9.657 1.424 1.00 97.31 100 GLU A N 1
ATOM 809 C CA . GLU A 1 100 ? 2.944 -10.729 0.459 1.00 97.31 100 GLU A CA 1
ATOM 810 C C . GLU A 1 100 ? 1.674 -11.507 0.090 1.00 97.31 100 GLU A C 1
ATOM 812 O O . GLU A 1 100 ? 1.649 -12.208 -0.921 1.00 97.31 100 GLU A O 1
ATOM 817 N N . ALA A 1 101 ? 0.584 -11.360 0.849 1.00 98.31 101 ALA A N 1
ATOM 818 C CA . ALA A 1 101 ? -0.712 -11.887 0.435 1.00 98.31 101 ALA A CA 1
ATOM 819 C C . ALA A 1 101 ? -1.226 -11.193 -0.838 1.00 98.31 101 ALA A C 1
ATOM 821 O O . ALA A 1 101 ? -1.695 -11.859 -1.759 1.00 98.31 101 ALA A O 1
ATOM 822 N N . ILE A 1 102 ? -1.094 -9.865 -0.921 1.00 98.62 102 ILE A N 1
ATOM 823 C CA . ILE A 1 102 ? -1.475 -9.108 -2.121 1.00 98.62 102 ILE A CA 1
ATOM 824 C C . ILE A 1 102 ? -0.427 -9.319 -3.217 1.00 98.62 102 ILE A C 1
ATOM 826 O O . ILE A 1 102 ? -0.792 -9.653 -4.342 1.00 98.62 102 ILE A O 1
ATOM 830 N N . ASN A 1 103 ? 0.867 -9.188 -2.900 1.00 97.75 103 ASN A N 1
ATOM 831 C CA . ASN A 1 103 ? 1.927 -9.333 -3.905 1.00 97.75 103 ASN A CA 1
ATOM 832 C C . ASN A 1 103 ? 1.913 -10.718 -4.564 1.00 97.75 103 ASN A C 1
ATOM 834 O O . ASN A 1 103 ? 2.025 -10.803 -5.784 1.00 97.75 103 ASN A O 1
ATOM 838 N N . GLY A 1 104 ? 1.721 -11.789 -3.789 1.00 98.00 104 GLY A N 1
ATOM 839 C CA . GLY A 1 104 ? 1.650 -13.150 -4.317 1.00 98.00 104 GLY A CA 1
ATOM 840 C C . GLY A 1 104 ? 0.474 -13.369 -5.274 1.00 98.00 104 GLY A C 1
ATOM 841 O O . GLY A 1 104 ? 0.650 -13.962 -6.340 1.00 98.00 104 GLY A O 1
ATOM 842 N N . LEU A 1 105 ? -0.706 -12.820 -4.959 1.00 98.69 105 LEU A N 1
ATOM 843 C CA . LEU A 1 105 ? -1.870 -12.879 -5.849 1.00 98.69 105 LEU A CA 1
ATOM 844 C C . LEU A 1 105 ? -1.615 -12.107 -7.150 1.00 98.69 105 LEU A C 1
ATOM 846 O O . LEU A 1 105 ? -1.846 -12.627 -8.238 1.00 98.69 105 LEU A O 1
ATOM 850 N N . LEU A 1 106 ? -1.096 -10.881 -7.044 1.00 97.88 106 LEU A N 1
ATOM 851 C CA . LEU A 1 106 ? -0.814 -10.042 -8.207 1.00 97.88 106 LEU A CA 1
ATOM 852 C C . LEU A 1 106 ? 0.292 -10.638 -9.094 1.00 97.88 106 LEU A C 1
ATOM 854 O O . LEU A 1 106 ? 0.204 -10.557 -10.314 1.00 97.88 106 LEU A O 1
ATOM 858 N N . LEU A 1 107 ? 1.308 -11.283 -8.515 1.00 96.06 107 LEU A N 1
ATOM 859 C CA . LEU A 1 107 ? 2.312 -12.022 -9.288 1.00 96.06 107 LEU A CA 1
ATOM 860 C C . LEU A 1 107 ? 1.707 -13.245 -9.986 1.00 96.06 107 LEU A C 1
ATOM 862 O O . LEU A 1 107 ? 2.053 -13.510 -11.134 1.00 96.06 107 LEU A O 1
ATOM 866 N N . SER A 1 108 ? 0.788 -13.958 -9.330 1.00 97.31 108 SER A N 1
ATOM 867 C CA . SER A 1 108 ? 0.077 -15.090 -9.941 1.00 97.31 108 SER A CA 1
ATOM 868 C C . SER A 1 108 ? -0.747 -14.644 -11.143 1.00 97.31 108 SER A C 1
ATOM 870 O O . SER A 1 108 ? -0.644 -15.236 -12.214 1.00 97.31 108 SER A O 1
ATOM 872 N N . TYR A 1 109 ? -1.486 -13.542 -10.989 1.00 96.88 109 TYR A N 1
ATOM 873 C CA . TYR A 1 109 ? -2.244 -12.922 -12.072 1.00 96.88 109 TYR A CA 1
ATOM 874 C C . TYR A 1 109 ? -1.364 -12.632 -13.293 1.00 96.88 109 TYR A C 1
ATOM 876 O O . TYR A 1 109 ? -1.741 -12.949 -14.417 1.00 96.88 109 TYR A O 1
ATOM 884 N N . LEU A 1 110 ? -0.160 -12.099 -13.069 1.00 93.81 110 LEU A N 1
ATOM 885 C CA . LEU A 1 110 ? 0.772 -11.754 -14.139 1.00 93.81 110 LEU A CA 1
ATOM 886 C C . LEU A 1 110 ? 1.460 -12.957 -14.786 1.00 93.81 110 LEU A C 1
ATOM 888 O O . LEU A 1 110 ? 1.681 -12.945 -15.993 1.00 93.81 110 LEU A O 1
ATOM 892 N N . PHE A 1 111 ? 1.855 -13.961 -14.004 1.00 93.69 111 PHE A N 1
ATOM 893 C CA . PHE A 1 111 ? 2.620 -15.100 -14.520 1.00 93.69 111 PHE A CA 1
ATOM 894 C C . PHE A 1 111 ? 1.772 -16.171 -15.178 1.00 93.69 111 PHE A C 1
ATOM 896 O O . PHE A 1 111 ? 2.264 -16.850 -16.077 1.00 93.69 111 PHE A O 1
ATOM 903 N N . TYR A 1 112 ? 0.532 -16.320 -14.729 1.00 95.19 112 TYR A N 1
ATOM 904 C CA . TYR A 1 112 ? -0.354 -17.385 -15.180 1.00 95.19 112 TYR A CA 1
ATOM 905 C C . TYR A 1 112 ? -1.574 -16.855 -15.931 1.00 95.19 112 TYR A C 1
ATOM 907 O O . TYR A 1 112 ? -2.465 -17.638 -16.241 1.00 95.19 112 TYR A O 1
ATOM 915 N N . GLU A 1 113 ? -1.607 -15.547 -16.222 1.00 93.62 113 GLU A N 1
ATOM 916 C CA . GLU A 1 113 ? -2.680 -14.885 -16.975 1.00 93.62 113 GLU A CA 1
ATOM 917 C C . GLU A 1 113 ? -4.068 -15.228 -16.413 1.00 93.62 113 GLU A C 1
ATOM 919 O O . GLU A 1 113 ? -5.002 -15.552 -17.148 1.00 93.62 113 GLU A O 1
ATOM 924 N N . LEU A 1 114 ? -4.177 -15.198 -15.079 1.00 97.19 114 LEU A N 1
ATOM 925 C CA . LEU A 1 114 ? -5.400 -15.589 -14.379 1.00 97.19 114 LEU A CA 1
ATOM 926 C C . LEU A 1 114 ? -6.582 -14.720 -14.812 1.00 97.19 114 LEU A C 1
ATOM 928 O O . LEU A 1 114 ? -6.428 -13.554 -15.182 1.00 97.19 114 LEU A O 1
ATOM 932 N N . GLU A 1 115 ? -7.786 -15.275 -14.717 1.00 97.88 115 GLU A N 1
ATOM 933 C CA . GLU A 1 115 ? -8.997 -14.549 -15.073 1.00 97.88 115 GLU A CA 1
ATOM 934 C C . GLU A 1 115 ? -9.208 -13.374 -14.107 1.00 97.88 115 GLU A C 1
ATOM 936 O O . GLU A 1 115 ? -9.173 -13.527 -12.883 1.00 97.88 115 GLU A O 1
ATOM 941 N N . LYS A 1 116 ? -9.395 -12.168 -14.655 1.00 98.12 116 LYS A N 1
ATOM 942 C CA . LYS A 1 116 ? -9.429 -10.936 -13.857 1.00 98.12 116 LYS A CA 1
ATOM 943 C C . LYS A 1 116 ? -10.510 -10.985 -12.775 1.00 98.12 116 LYS A C 1
ATOM 945 O O . LYS A 1 116 ? -10.254 -10.535 -11.661 1.00 98.12 116 LYS A O 1
ATOM 950 N N . LYS A 1 117 ? -11.693 -11.538 -13.057 1.00 98.19 117 LYS A N 1
ATOM 951 C CA . LYS A 1 117 ? -12.775 -11.642 -12.071 1.00 98.19 117 LYS A CA 1
ATOM 952 C C . LYS A 1 117 ? -12.377 -12.514 -10.878 1.00 98.19 117 LYS A C 1
ATOM 954 O O . LYS A 1 117 ? -12.606 -12.100 -9.744 1.00 98.19 117 LYS A O 1
ATOM 959 N N . GLU A 1 118 ? -11.732 -13.659 -11.104 1.00 97.31 118 GLU A N 1
ATOM 960 C CA . GLU A 1 118 ? -11.227 -14.521 -10.023 1.00 97.31 118 GLU A CA 1
ATOM 961 C C . GLU A 1 118 ? -10.196 -13.782 -9.156 1.00 97.31 118 GLU A C 1
ATOM 963 O O . GLU A 1 118 ? -10.242 -13.842 -7.924 1.00 97.31 118 GLU A O 1
ATOM 968 N N . VAL A 1 119 ? -9.305 -13.013 -9.789 1.00 98.50 119 VAL A N 1
ATOM 969 C CA . VAL A 1 119 ? -8.314 -12.189 -9.082 1.00 98.50 119 VAL A CA 1
ATOM 970 C C . VAL A 1 119 ? -8.987 -11.100 -8.247 1.00 98.50 119 VAL A C 1
ATOM 972 O O . VAL A 1 119 ? -8.590 -10.888 -7.103 1.00 98.50 119 VAL A O 1
ATOM 975 N N . LEU A 1 120 ? -10.023 -10.433 -8.765 1.00 98.69 120 LEU A N 1
ATOM 976 C CA . LEU A 1 120 ? -10.784 -9.423 -8.021 1.00 98.69 120 LEU A CA 1
ATOM 977 C C . LEU A 1 120 ? -11.495 -10.038 -6.802 1.00 98.69 120 LEU A C 1
ATOM 979 O O . LEU A 1 120 ? -11.458 -9.463 -5.713 1.00 98.69 120 LEU A O 1
ATOM 983 N N . GLU A 1 121 ? -12.095 -11.222 -6.948 1.00 97.94 121 GLU A N 1
ATOM 984 C CA . GLU A 1 121 ? -12.770 -11.933 -5.852 1.00 97.94 121 GLU A CA 1
ATOM 985 C C . GLU A 1 121 ? -11.795 -12.345 -4.733 1.00 97.94 121 GLU A C 1
ATOM 987 O O . GLU A 1 121 ? -12.084 -12.155 -3.540 1.00 97.94 121 GLU A O 1
ATOM 992 N N . GLN A 1 122 ? -10.616 -12.858 -5.100 1.00 98.06 122 GLN A N 1
ATOM 993 C CA . GLN A 1 122 ? -9.561 -13.191 -4.141 1.00 98.06 122 GLN A CA 1
ATOM 994 C C . GLN A 1 122 ? -8.973 -11.936 -3.490 1.00 98.06 122 GLN A C 1
ATOM 996 O O . GLN A 1 122 ? -8.850 -11.880 -2.265 1.00 98.06 122 GLN A O 1
ATOM 1001 N N . LEU A 1 123 ? -8.680 -10.892 -4.272 1.00 98.75 123 LEU A N 1
ATOM 1002 C CA . LEU A 1 123 ? -8.129 -9.633 -3.769 1.00 98.75 123 LEU A CA 1
ATOM 1003 C C . LEU A 1 123 ? -9.080 -8.972 -2.765 1.00 98.75 123 LEU A C 1
ATOM 1005 O O . LEU A 1 123 ? -8.638 -8.564 -1.688 1.00 98.75 123 LEU A O 1
ATOM 1009 N N . LYS A 1 124 ? -10.387 -8.941 -3.061 1.00 98.06 124 LYS A N 1
ATOM 1010 C CA . LYS A 1 124 ? -11.410 -8.468 -2.117 1.00 98.06 124 LYS A CA 1
ATOM 1011 C C . LYS A 1 124 ? -11.386 -9.282 -0.825 1.00 98.06 124 LYS A C 1
ATOM 1013 O O . LYS A 1 124 ? -11.383 -8.708 0.261 1.00 98.06 124 LYS A O 1
ATOM 1018 N N . SER A 1 125 ? -11.319 -10.610 -0.926 1.00 97.75 125 SER A N 1
ATOM 1019 C CA . SER A 1 125 ? -11.288 -11.493 0.248 1.00 97.75 125 SER A CA 1
ATOM 1020 C C . SER A 1 125 ? -10.044 -11.258 1.118 1.00 97.75 125 SER A C 1
ATOM 1022 O O . SER A 1 125 ? -10.148 -11.244 2.345 1.00 97.75 125 SER A O 1
ATOM 1024 N N . ILE A 1 126 ? -8.879 -11.022 0.503 1.00 98.44 126 ILE A N 1
ATOM 1025 C CA . ILE A 1 126 ? -7.635 -10.677 1.208 1.00 98.44 126 ILE A CA 1
ATOM 1026 C C . ILE A 1 126 ? -7.786 -9.336 1.936 1.00 98.44 126 ILE A C 1
ATOM 1028 O O . ILE A 1 126 ? -7.464 -9.238 3.123 1.00 98.44 126 ILE A O 1
ATOM 1032 N N . ILE A 1 127 ? -8.291 -8.308 1.249 1.00 98.38 127 ILE A N 1
ATOM 1033 C CA . ILE A 1 127 ? -8.471 -6.965 1.816 1.00 98.38 127 ILE A CA 1
ATOM 1034 C C . ILE A 1 127 ? -9.471 -6.995 2.979 1.00 98.38 127 ILE A C 1
ATOM 1036 O O . ILE A 1 127 ? -9.172 -6.472 4.054 1.00 98.38 127 ILE A O 1
ATOM 1040 N N . ASP A 1 128 ? -10.607 -7.675 2.824 1.00 97.31 128 ASP A N 1
ATOM 1041 C CA . ASP A 1 128 ? -11.614 -7.818 3.881 1.00 97.31 128 ASP A CA 1
ATOM 1042 C C . ASP A 1 128 ? -11.065 -8.565 5.104 1.00 97.31 128 ASP A C 1
ATOM 1044 O O . ASP A 1 128 ? -11.369 -8.209 6.245 1.00 97.31 128 ASP A O 1
ATOM 1048 N N . ALA A 1 129 ? -10.180 -9.546 4.904 1.00 96.50 129 ALA A N 1
ATOM 1049 C CA . ALA A 1 129 ? -9.534 -10.230 6.017 1.00 96.50 129 ALA A CA 1
ATOM 1050 C C . ALA A 1 129 ? -8.634 -9.289 6.839 1.00 96.50 129 ALA A C 1
ATOM 1052 O O . ALA A 1 129 ? 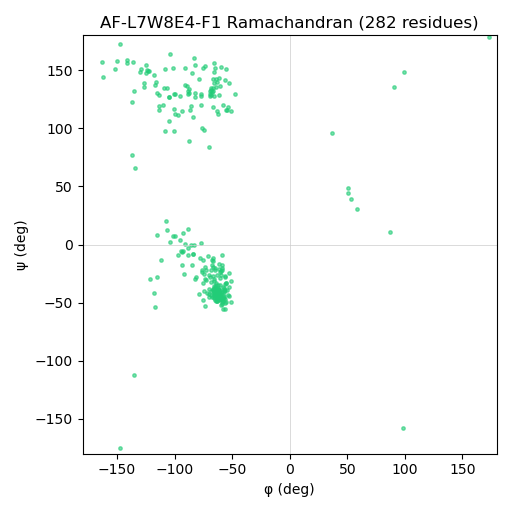-8.593 -9.400 8.065 1.00 96.50 129 ALA A O 1
AT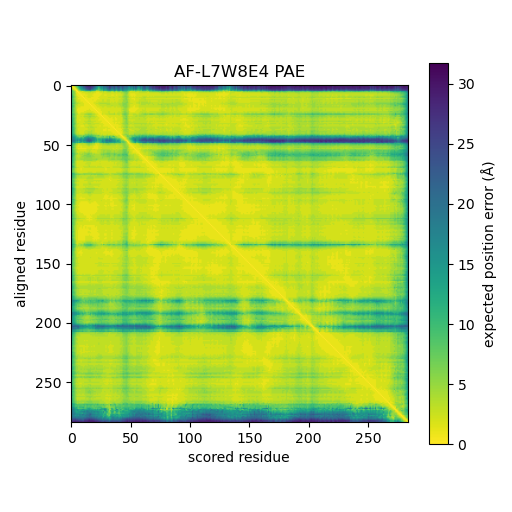OM 1053 N N . TYR A 1 130 ? -7.966 -8.320 6.210 1.00 97.12 130 TYR A N 1
ATOM 1054 C CA . TYR A 1 130 ? -7.198 -7.284 6.913 1.00 97.12 130 TYR A CA 1
ATOM 1055 C C . TYR A 1 130 ? -8.057 -6.193 7.554 1.00 97.12 130 TYR A C 1
ATOM 1057 O O . TYR A 1 130 ? -7.614 -5.551 8.512 1.00 97.12 130 TYR A O 1
ATOM 1065 N N . ARG A 1 131 ? -9.292 -6.015 7.079 1.00 96.94 131 ARG A N 1
ATOM 1066 C CA . ARG A 1 131 ? -10.280 -5.088 7.642 1.00 96.94 131 ARG A CA 1
ATOM 1067 C C . ARG A 1 131 ? -10.942 -5.610 8.918 1.00 96.94 131 ARG A C 1
ATOM 1069 O O . ARG A 1 131 ? -11.786 -4.935 9.485 1.00 96.94 131 ARG A O 1
ATOM 1076 N N . GLN A 1 132 ? -10.586 -6.787 9.424 1.00 93.75 132 GLN A N 1
ATOM 1077 C CA . GLN A 1 132 ? -11.147 -7.268 10.688 1.00 93.75 132 GLN A CA 1
ATOM 1078 C C . GLN A 1 132 ? -10.628 -6.431 11.883 1.00 93.75 132 GLN A C 1
ATOM 1080 O O . GLN A 1 132 ? -9.410 -6.319 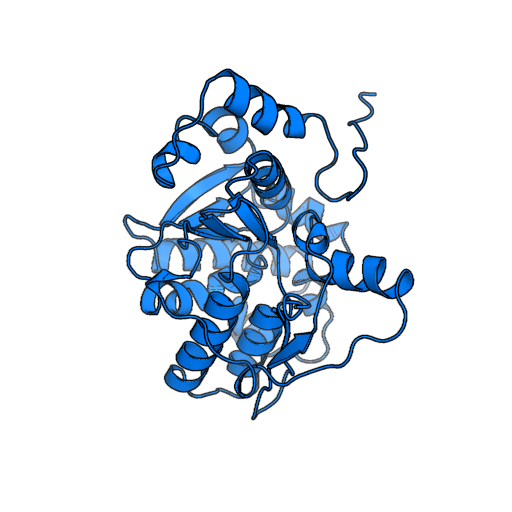12.050 1.00 93.75 132 GLN A O 1
ATOM 1085 N N . PRO A 1 133 ? -11.480 -5.915 12.788 1.00 91.19 133 PRO A N 1
ATOM 1086 C CA . PRO A 1 133 ? -11.025 -5.084 13.913 1.00 91.19 133 PRO A CA 1
ATOM 1087 C C . PRO A 1 133 ? -10.188 -5.891 14.918 1.00 91.19 133 PRO A C 1
ATOM 1089 O O . PRO A 1 133 ? -10.496 -7.055 15.158 1.00 91.19 133 PRO A O 1
ATOM 1092 N N . LEU A 1 134 ? -9.136 -5.328 15.518 1.00 89.19 134 LEU A N 1
ATOM 1093 C CA . LEU A 1 134 ? -8.360 -6.033 16.561 1.00 89.19 134 LEU A CA 1
ATOM 1094 C C . LEU A 1 134 ? -8.415 -5.323 17.900 1.00 89.19 134 LEU A C 1
ATOM 1096 O O . LEU A 1 134 ? -8.514 -5.979 18.935 1.00 89.19 134 LEU A O 1
ATOM 1100 N N . GLN A 1 135 ? -8.317 -4.003 17.865 1.00 83.88 135 GLN A N 1
ATOM 1101 C CA . GLN A 1 135 ? -8.237 -3.155 19.033 1.00 83.88 135 GLN A CA 1
ATOM 1102 C C . GLN A 1 135 ? -9.175 -1.957 18.848 1.00 83.88 135 GLN A C 1
ATOM 1104 O O . GLN A 1 135 ? -10.391 -2.128 18.870 1.00 83.88 135 GLN A O 1
ATOM 1109 N N . LYS A 1 136 ? -8.616 -0.751 18.717 1.00 89.62 136 LYS A N 1
ATOM 1110 C CA . LYS A 1 136 ? -9.343 0.524 18.650 1.00 89.62 136 LYS A CA 1
ATOM 1111 C C . LYS A 1 136 ? -9.415 1.093 17.236 1.00 89.62 136 LYS A C 1
ATOM 1113 O O . LYS A 1 136 ? -9.915 2.200 17.065 1.00 89.62 136 LYS A O 1
ATOM 1118 N N . GLU A 1 137 ? -8.874 0.376 16.255 1.00 95.00 137 GLU A N 1
ATOM 1119 C CA . GLU A 1 137 ? -8.835 0.860 14.886 1.00 95.00 137 GLU A CA 1
ATOM 1120 C C . GLU A 1 137 ? -10.262 0.999 14.353 1.00 95.00 137 GLU A C 1
ATOM 1122 O O . GLU A 1 137 ? -11.136 0.185 14.651 1.00 95.00 137 GLU A O 1
ATOM 1127 N N . GLN A 1 138 ? -10.482 2.042 13.566 1.00 96.06 138 GLN A N 1
ATOM 1128 C CA . GLN A 1 138 ? -11.721 2.312 12.835 1.00 96.06 138 GLN A CA 1
ATOM 1129 C C . GLN A 1 138 ? -11.473 2.253 11.327 1.00 96.06 138 GLN A C 1
ATOM 1131 O O . GLN A 1 138 ? -12.355 1.887 10.551 1.00 96.06 138 GLN A O 1
ATOM 1136 N N . TYR A 1 139 ? -10.238 2.552 10.931 1.00 97.75 139 TYR A N 1
ATOM 1137 C CA . TYR A 1 139 ? -9.820 2.730 9.558 1.00 97.75 139 TYR A CA 1
ATOM 1138 C C . TYR A 1 139 ? -8.688 1.774 9.208 1.00 97.75 139 TYR A C 1
ATOM 1140 O O . TYR A 1 139 ? -7.834 1.459 10.042 1.00 97.75 139 TYR A O 1
ATOM 1148 N N . VAL A 1 140 ? -8.629 1.369 7.944 1.00 98.31 140 VAL A N 1
ATOM 1149 C CA . VAL A 1 140 ? -7.452 0.714 7.374 1.00 98.31 140 VAL A CA 1
ATOM 1150 C C . VAL A 1 140 ? -6.987 1.428 6.113 1.00 98.31 140 VAL A C 1
ATOM 1152 O O . VAL A 1 140 ? -7.789 1.845 5.278 1.00 98.31 140 VAL A O 1
ATOM 1155 N N . ILE A 1 141 ? -5.672 1.556 5.976 1.00 98.62 141 ILE A N 1
ATOM 1156 C CA . ILE A 1 141 ? -5.009 2.051 4.772 1.00 98.62 141 ILE A CA 1
ATOM 1157 C C . ILE A 1 141 ? -3.964 1.020 4.356 1.00 98.62 141 ILE A C 1
ATOM 1159 O O . ILE A 1 141 ? -3.202 0.510 5.179 1.00 98.62 141 ILE A O 1
ATOM 1163 N N . PHE A 1 142 ? -3.908 0.717 3.067 1.00 98.75 142 PHE A N 1
ATOM 1164 C CA . PHE A 1 142 ? -2.925 -0.206 2.513 1.00 98.75 142 PHE A CA 1
ATOM 1165 C C . PHE A 1 142 ? -1.796 0.581 1.866 1.00 98.75 142 PHE A C 1
ATOM 1167 O O . PHE A 1 142 ? -2.004 1.265 0.866 1.00 98.75 142 PHE A O 1
ATOM 1174 N N . LYS A 1 143 ? -0.582 0.450 2.399 1.00 98.50 143 LYS A N 1
ATOM 1175 C CA . LYS A 1 143 ? 0.624 0.835 1.668 1.00 98.50 143 LYS A CA 1
ATOM 1176 C C . LYS A 1 143 ? 1.016 -0.329 0.776 1.00 98.50 143 LYS A C 1
ATOM 1178 O O . LYS A 1 143 ? 1.439 -1.366 1.272 1.00 98.50 143 LYS A O 1
ATOM 1183 N N . LEU A 1 144 ? 0.852 -0.160 -0.526 1.00 98.44 144 LEU A N 1
ATOM 1184 C CA . LEU A 1 144 ? 1.131 -1.202 -1.506 1.00 98.44 144 LEU A CA 1
ATOM 1185 C C . LEU A 1 144 ? 2.622 -1.227 -1.856 1.00 98.44 144 LEU A C 1
ATOM 1187 O O . LEU A 1 144 ? 3.325 -0.242 -1.629 1.00 98.44 144 LEU A O 1
ATOM 1191 N N . ALA A 1 145 ? 3.109 -2.340 -2.406 1.00 97.12 145 ALA A N 1
ATOM 1192 C CA . ALA A 1 145 ? 4.459 -2.378 -2.955 1.00 97.12 145 ALA A CA 1
ATOM 1193 C C . ALA A 1 145 ? 4.533 -1.442 -4.169 1.00 97.12 145 ALA A C 1
ATOM 1195 O O . ALA A 1 145 ? 3.559 -1.288 -4.910 1.00 97.12 145 ALA A O 1
ATOM 1196 N N . SER A 1 146 ? 5.693 -0.829 -4.417 1.00 96.31 146 SER A N 1
ATOM 1197 C CA . SER A 1 146 ? 5.818 0.219 -5.444 1.00 96.31 146 SER A CA 1
ATOM 1198 C C . SER A 1 146 ? 5.371 -0.227 -6.837 1.00 96.31 146 SER A C 1
ATOM 1200 O O . SER A 1 146 ? 4.818 0.567 -7.590 1.00 96.31 146 SER A O 1
ATOM 1202 N N . TRP A 1 147 ? 5.583 -1.495 -7.190 1.00 95.94 147 TRP A N 1
ATOM 1203 C CA . TRP A 1 147 ? 5.181 -2.041 -8.487 1.00 95.94 147 TRP A CA 1
ATOM 1204 C C . TRP A 1 147 ? 3.670 -2.306 -8.600 1.00 95.94 147 TRP A C 1
ATOM 1206 O O . TRP A 1 147 ? 3.160 -2.468 -9.704 1.00 95.94 147 TRP A O 1
ATOM 1216 N N . ASN A 1 148 ? 2.909 -2.302 -7.502 1.00 97.75 148 ASN A N 1
ATOM 1217 C CA . ASN A 1 148 ? 1.460 -2.504 -7.570 1.00 97.75 148 ASN A CA 1
ATOM 1218 C C . ASN A 1 148 ? 0.731 -1.341 -8.274 1.00 97.75 148 ASN A C 1
ATOM 1220 O O . ASN A 1 148 ? -0.423 -1.512 -8.652 1.00 97.75 148 ASN A O 1
ATOM 1224 N N . ILE A 1 149 ? 1.386 -0.196 -8.531 1.00 97.69 149 ILE A N 1
ATOM 1225 C CA . ILE A 1 149 ? 0.827 0.883 -9.374 1.00 97.69 149 ILE A CA 1
ATOM 1226 C C . ILE A 1 149 ? 0.444 0.390 -10.778 1.00 97.69 149 ILE A C 1
ATOM 1228 O O . ILE A 1 149 ? -0.489 0.910 -11.388 1.00 97.69 149 ILE A O 1
ATOM 1232 N N . PHE A 1 150 ? 1.102 -0.653 -11.290 1.00 97.06 150 PHE A N 1
ATOM 1233 C CA . PHE A 1 150 ? 0.727 -1.263 -12.566 1.00 97.06 150 PHE A CA 1
ATOM 1234 C C . PHE A 1 150 ? -0.632 -1.974 -12.522 1.00 97.06 150 PHE A C 1
ATOM 1236 O O . PHE A 1 150 ? -1.210 -2.207 -13.575 1.00 97.06 150 PHE A O 1
ATOM 1243 N N . MET A 1 151 ? -1.135 -2.286 -11.325 1.00 97.50 151 MET A N 1
ATOM 1244 C CA . MET A 1 151 ? -2.397 -2.991 -11.076 1.00 97.50 151 MET A CA 1
ATOM 1245 C C . MET A 1 151 ? -3.479 -2.050 -10.523 1.00 97.50 151 MET A C 1
ATOM 1247 O O . MET A 1 151 ? -4.424 -2.498 -9.877 1.00 97.50 151 MET A O 1
ATOM 1251 N N . THR A 1 152 ? -3.329 -0.732 -10.720 1.00 98.19 152 THR A N 1
ATOM 1252 C CA . THR A 1 152 ? -4.250 0.287 -10.178 1.00 98.19 152 THR A CA 1
ATOM 1253 C C . THR A 1 152 ? -5.702 0.046 -10.598 1.00 98.19 152 THR A C 1
ATOM 1255 O O . THR A 1 152 ? -6.611 0.320 -9.815 1.00 98.19 152 THR A O 1
ATOM 1258 N N . ASP A 1 153 ? -5.931 -0.497 -11.797 1.00 97.88 153 ASP A N 1
ATOM 1259 C CA . ASP A 1 153 ? -7.272 -0.814 -12.290 1.00 97.88 153 ASP A CA 1
ATOM 1260 C C . ASP A 1 153 ? -8.007 -1.801 -11.384 1.00 97.88 153 ASP A C 1
ATOM 1262 O O . ASP A 1 153 ? -9.183 -1.590 -11.111 1.00 97.88 153 ASP A O 1
ATOM 1266 N N . LEU A 1 154 ? -7.323 -2.828 -10.868 1.00 98.62 154 LEU A N 1
ATOM 1267 C CA . LEU A 1 154 ? -7.945 -3.833 -10.002 1.00 98.62 154 LEU A CA 1
ATOM 1268 C C . LEU A 1 154 ? -8.485 -3.202 -8.712 1.00 98.62 154 LEU A C 1
ATOM 1270 O O . LEU A 1 154 ? -9.593 -3.505 -8.273 1.00 98.62 154 LEU A O 1
ATOM 1274 N N . PHE A 1 155 ? -7.712 -2.289 -8.119 1.00 98.62 155 PHE A N 1
ATOM 1275 C CA . PHE A 1 155 ? -8.098 -1.606 -6.885 1.00 98.62 155 PHE A CA 1
ATOM 1276 C C . PHE A 1 155 ? -9.217 -0.588 -7.117 1.00 98.62 155 PHE A C 1
ATOM 1278 O O . PHE A 1 155 ? -10.144 -0.522 -6.313 1.00 98.62 155 PHE A O 1
ATOM 1285 N N . GLN A 1 156 ? -9.164 0.180 -8.211 1.00 98.25 156 GLN A N 1
ATOM 1286 C CA . GLN A 1 156 ? -10.224 1.135 -8.553 1.00 98.25 156 GLN A CA 1
ATOM 1287 C C . GLN A 1 156 ? -11.528 0.442 -8.953 1.00 98.25 156 GLN A C 1
ATOM 1289 O O . GLN A 1 156 ? -12.600 0.967 -8.676 1.00 98.25 156 GLN A O 1
ATOM 1294 N N . GLU A 1 157 ? -11.456 -0.731 -9.579 1.00 98.31 157 GLU A N 1
ATOM 1295 C CA . GLU A 1 157 ? -12.641 -1.513 -9.931 1.00 98.31 157 GLU A CA 1
ATOM 1296 C C . GLU A 1 157 ? -13.323 -2.102 -8.692 1.00 98.31 157 GLU A C 1
ATOM 1298 O O . GLU A 1 157 ? -14.544 -2.020 -8.572 1.00 98.31 157 GLU A O 1
ATOM 1303 N N . LEU A 1 158 ? -12.550 -2.634 -7.735 1.00 98.12 158 LEU A N 1
ATOM 1304 C CA . LEU A 1 158 ? -13.100 -3.135 -6.470 1.00 98.12 158 LEU A CA 1
ATOM 1305 C C . LEU A 1 158 ? -13.616 -2.021 -5.556 1.00 98.12 158 LEU A C 1
ATOM 1307 O O . LEU A 1 158 ? -14.620 -2.206 -4.867 1.00 98.12 158 LEU A O 1
ATOM 1311 N N . TYR A 1 159 ? -12.914 -0.888 -5.519 1.00 97.88 159 TYR A N 1
ATOM 1312 C CA . TYR A 1 159 ? -13.150 0.185 -4.559 1.00 97.88 159 TYR A CA 1
ATOM 1313 C C . TYR A 1 159 ? -13.163 1.565 -5.243 1.00 97.88 159 TYR A C 1
ATOM 1315 O O . TYR A 1 159 ? -12.304 2.409 -4.968 1.00 97.88 159 TYR A O 1
ATOM 1323 N N . PRO A 1 160 ? -14.148 1.840 -6.121 1.00 97.31 160 PRO A N 1
ATOM 1324 C CA . PRO A 1 160 ? -14.160 3.038 -6.971 1.00 97.31 160 PRO A CA 1
ATOM 1325 C C . PRO A 1 160 ? -14.243 4.359 -6.197 1.00 97.31 160 PRO A C 1
ATOM 1327 O O . PRO A 1 160 ? -13.780 5.393 -6.681 1.00 97.31 160 PRO A O 1
ATOM 1330 N N . SER A 1 161 ? -14.809 4.336 -4.988 1.00 96.62 161 SER A N 1
ATOM 1331 C CA . SER A 1 161 ? -14.936 5.500 -4.105 1.00 96.62 161 SER A CA 1
ATOM 1332 C C . SER A 1 161 ? -13.794 5.642 -3.094 1.00 96.62 161 SER A C 1
ATOM 1334 O O . SER A 1 161 ? -13.752 6.629 -2.361 1.00 96.62 161 SER A O 1
ATOM 1336 N N . THR A 1 162 ? -12.884 4.669 -3.003 1.00 98.06 162 THR A N 1
ATOM 1337 C CA . THR A 1 162 ? -11.821 4.682 -1.994 1.00 98.06 162 THR A CA 1
ATOM 1338 C C . THR A 1 162 ? -10.707 5.644 -2.388 1.00 98.06 162 THR A C 1
ATOM 1340 O O . THR A 1 162 ? -10.129 5.569 -3.475 1.00 98.06 162 THR A O 1
ATOM 1343 N N . LYS A 1 163 ? -10.365 6.540 -1.459 1.00 98.12 163 LYS A N 1
ATOM 1344 C CA . LYS A 1 163 ? -9.290 7.518 -1.622 1.00 98.12 163 LYS A CA 1
ATOM 1345 C C . LYS A 1 163 ? -7.947 6.812 -1.766 1.00 98.12 163 LYS A C 1
ATOM 1347 O O . LYS A 1 163 ? -7.669 5.814 -1.116 1.00 98.12 163 LYS A O 1
ATOM 1352 N N . SER A 1 164 ? -7.101 7.305 -2.650 1.00 98.00 164 SER A N 1
ATOM 1353 C CA . SER A 1 164 ? -5.790 6.734 -2.921 1.00 98.00 164 SER A CA 1
ATOM 1354 C C . SER A 1 164 ? -4.761 7.827 -3.157 1.00 98.00 164 SER A C 1
ATOM 1356 O O . SER A 1 164 ? -5.093 8.936 -3.580 1.00 98.00 164 SER A O 1
ATOM 1358 N N . PHE A 1 165 ? -3.500 7.487 -2.929 1.00 97.75 165 PHE A N 1
ATOM 1359 C CA . PHE A 1 165 ? -2.358 8.333 -3.241 1.00 97.75 165 PHE A CA 1
ATOM 1360 C C . PHE A 1 165 ? -1.458 7.657 -4.260 1.00 97.75 165 PHE A C 1
ATOM 1362 O O . PHE A 1 165 ? -1.269 6.444 -4.217 1.00 97.75 165 PHE A O 1
ATOM 1369 N N . TYR A 1 166 ? -0.845 8.461 -5.119 1.00 98.56 166 TYR A N 1
ATOM 1370 C CA . TYR A 1 166 ? 0.401 8.119 -5.783 1.00 98.56 166 TYR A CA 1
ATOM 1371 C C . TYR A 1 166 ? 1.494 9.059 -5.278 1.00 98.56 166 TYR A C 1
ATOM 1373 O O . TYR A 1 166 ? 1.417 10.271 -5.481 1.00 98.56 166 TYR A O 1
ATOM 1381 N N . ILE A 1 167 ? 2.498 8.501 -4.599 1.00 98.38 167 ILE A N 1
ATOM 1382 C CA . ILE A 1 167 ? 3.639 9.275 -4.099 1.00 98.38 167 ILE A CA 1
ATOM 1383 C C . ILE A 1 167 ? 4.775 9.227 -5.108 1.00 98.38 167 ILE A C 1
ATOM 1385 O O . ILE A 1 167 ? 5.370 8.166 -5.325 1.00 98.38 167 ILE A O 1
ATOM 1389 N N . ASP A 1 168 ? 5.112 10.378 -5.675 1.00 97.94 168 ASP A N 1
ATOM 1390 C CA . ASP A 1 168 ? 6.216 10.523 -6.613 1.00 97.94 168 ASP A CA 1
ATOM 1391 C C . ASP A 1 168 ? 7.446 11.181 -5.971 1.00 97.94 168 ASP A C 1
ATOM 1393 O O . ASP A 1 168 ? 7.387 11.784 -4.898 1.00 97.94 168 ASP A O 1
ATOM 1397 N N . ARG A 1 169 ? 8.591 11.048 -6.635 1.00 97.06 169 ARG A N 1
ATOM 1398 C CA . ARG A 1 169 ? 9.852 11.698 -6.267 1.00 97.06 169 ARG A CA 1
ATOM 1399 C C . ARG A 1 169 ? 10.678 11.953 -7.526 1.00 97.06 169 ARG A C 1
ATOM 1401 O O . ARG A 1 169 ? 10.483 11.285 -8.543 1.00 97.06 169 ARG A O 1
ATOM 1408 N N . ASN A 1 170 ? 11.606 12.909 -7.460 1.00 97.06 170 ASN A N 1
ATOM 1409 C CA . ASN A 1 170 ? 12.569 13.164 -8.530 1.00 97.06 170 ASN A CA 1
ATOM 1410 C C . ASN A 1 170 ? 13.234 11.853 -9.012 1.00 97.06 170 ASN A C 1
ATOM 1412 O O . ASN A 1 170 ? 13.717 11.053 -8.208 1.00 97.06 170 ASN A O 1
ATOM 1416 N N . THR A 1 171 ? 13.236 11.631 -10.331 1.00 95.75 171 THR A N 1
ATOM 1417 C CA . THR A 1 171 ? 13.711 10.378 -10.944 1.00 95.75 171 THR A CA 1
ATOM 1418 C C . THR A 1 171 ? 15.168 10.089 -10.618 1.00 95.75 171 THR A C 1
ATOM 1420 O O . THR A 1 171 ? 15.494 8.959 -10.270 1.00 95.75 171 THR A O 1
ATOM 1423 N N . GLU A 1 172 ? 16.038 11.091 -10.733 1.00 95.81 172 GLU A N 1
ATOM 1424 C CA . GLU A 1 172 ? 17.483 10.934 -10.560 1.00 95.81 172 GLU A CA 1
ATOM 1425 C C . GLU A 1 172 ? 17.797 10.529 -9.119 1.00 95.81 172 GLU A C 1
ATOM 1427 O O . GLU A 1 172 ? 18.550 9.584 -8.886 1.00 95.81 172 GLU A O 1
ATOM 1432 N N . GLU A 1 173 ? 17.128 11.156 -8.147 1.00 94.94 173 GLU A N 1
ATOM 1433 C CA . GLU A 1 173 ? 17.258 10.795 -6.735 1.00 94.94 173 GLU A CA 1
ATOM 1434 C C . GLU A 1 173 ? 16.784 9.367 -6.443 1.00 94.94 173 GLU A C 1
ATOM 1436 O O . GLU A 1 173 ? 17.449 8.624 -5.715 1.00 94.94 173 GLU A O 1
ATOM 1441 N N . VAL A 1 174 ? 15.634 8.971 -7.001 1.00 94.38 174 VAL A N 1
ATOM 1442 C CA . VAL A 1 174 ? 15.084 7.619 -6.830 1.00 94.38 174 VAL A CA 1
ATOM 1443 C C . VAL A 1 174 ? 16.020 6.584 -7.437 1.00 94.38 174 VAL A C 1
ATOM 1445 O O . VAL A 1 174 ? 16.362 5.609 -6.770 1.00 94.38 174 VAL A O 1
ATOM 1448 N N . VAL A 1 175 ? 16.474 6.798 -8.673 1.00 94.81 175 VAL A N 1
ATOM 1449 C CA . VAL A 1 175 ? 17.374 5.882 -9.382 1.00 94.81 175 VAL A CA 1
ATOM 1450 C C . VAL A 1 175 ? 18.704 5.759 -8.642 1.00 94.81 175 VAL A C 1
ATOM 1452 O O . VAL A 1 175 ? 19.137 4.639 -8.368 1.00 94.81 175 VAL A O 1
ATOM 1455 N N . ALA A 1 176 ? 19.312 6.874 -8.227 1.00 94.06 176 ALA A N 1
ATOM 1456 C CA . ALA A 1 176 ? 20.548 6.865 -7.445 1.00 94.06 176 ALA A CA 1
ATOM 1457 C C . ALA A 1 176 ? 20.383 6.127 -6.105 1.00 94.06 176 ALA A C 1
ATOM 1459 O O . ALA A 1 176 ? 21.303 5.449 -5.641 1.00 94.06 176 ALA A O 1
ATOM 1460 N N . SER A 1 177 ? 19.207 6.230 -5.477 1.00 92.38 177 SER A N 1
ATOM 1461 C CA . SER A 1 177 ? 18.891 5.498 -4.251 1.00 92.38 177 SER A CA 1
ATOM 1462 C C . SER A 1 177 ? 18.718 3.994 -4.502 1.00 92.38 177 SER A C 1
ATOM 1464 O O . SER A 1 177 ? 19.299 3.185 -3.780 1.00 92.38 177 SER A O 1
ATOM 1466 N N . LEU A 1 178 ? 17.986 3.617 -5.555 1.00 92.50 178 LEU A N 1
ATOM 1467 C CA . LEU A 1 178 ? 17.715 2.226 -5.938 1.00 92.50 178 LEU A CA 1
ATOM 1468 C C . LEU A 1 178 ? 18.947 1.480 -6.463 1.00 92.50 178 LEU A C 1
ATOM 1470 O O . LEU A 1 178 ? 19.049 0.257 -6.351 1.00 92.50 178 LEU A O 1
ATOM 1474 N N . GLN A 1 179 ? 19.909 2.194 -7.045 1.00 90.94 179 GLN A N 1
ATOM 1475 C CA . GLN A 1 179 ? 21.189 1.607 -7.435 1.00 90.94 179 GLN A CA 1
ATOM 1476 C C . GLN A 1 179 ? 21.987 1.113 -6.225 1.00 90.94 179 GLN A C 1
ATOM 1478 O O . GLN A 1 179 ? 22.682 0.106 -6.339 1.00 90.94 179 GLN A O 1
ATOM 1483 N N . LYS A 1 180 ? 21.856 1.795 -5.080 1.00 89.75 180 LYS A N 1
ATOM 1484 C CA . LYS A 1 180 ? 22.556 1.482 -3.825 1.00 89.75 180 LYS A CA 1
ATOM 1485 C C . LYS A 1 180 ? 21.801 0.484 -2.941 1.00 89.75 180 LYS A C 1
ATOM 1487 O O . LYS A 1 180 ? 22.354 0.048 -1.936 1.00 89.75 180 LYS A O 1
ATOM 1492 N N . SER A 1 181 ? 20.553 0.151 -3.272 1.00 84.56 181 SER A N 1
ATOM 1493 C CA . SER A 1 181 ? 19.737 -0.800 -2.516 1.00 84.56 181 SER A CA 1
ATOM 1494 C C . SER A 1 181 ? 19.684 -2.180 -3.165 1.00 84.56 181 SER A C 1
ATOM 1496 O O . SER A 1 181 ? 19.718 -2.330 -4.390 1.00 84.56 181 SER A O 1
ATOM 1498 N N . ASN A 1 182 ? 19.496 -3.185 -2.315 1.00 77.69 182 ASN A N 1
ATOM 1499 C CA . ASN A 1 182 ? 19.227 -4.570 -2.692 1.00 77.69 182 ASN A CA 1
ATOM 1500 C C . ASN A 1 182 ? 17.763 -4.898 -2.363 1.00 77.69 182 ASN A C 1
ATOM 1502 O O . ASN A 1 182 ? 17.222 -4.306 -1.426 1.00 77.69 182 ASN A O 1
ATOM 1506 N N . GLY A 1 183 ? 17.138 -5.821 -3.096 1.00 79.25 183 GLY A N 1
ATOM 1507 C CA . GLY A 1 183 ? 15.786 -6.294 -2.788 1.00 79.25 183 GLY A CA 1
ATOM 1508 C C . GLY A 1 183 ? 14.677 -5.496 -3.473 1.00 79.25 183 GLY A C 1
ATOM 1509 O O . GLY A 1 183 ? 14.676 -4.270 -3.447 1.00 79.25 183 GLY A O 1
ATOM 1510 N N . GLY A 1 184 ? 13.681 -6.182 -4.029 1.00 83.88 184 GLY A N 1
ATOM 1511 C CA . GLY A 1 184 ? 12.500 -5.566 -4.642 1.00 83.88 184 GLY A CA 1
ATOM 1512 C C . GLY A 1 184 ? 12.599 -5.456 -6.165 1.00 83.88 184 GLY A C 1
ATOM 1513 O O . GLY A 1 184 ? 13.339 -6.191 -6.814 1.00 83.88 184 GLY A O 1
ATOM 1514 N N . MET A 1 185 ? 11.834 -4.539 -6.763 1.00 86.75 185 MET A N 1
ATOM 1515 C CA . MET A 1 185 ? 11.672 -4.446 -8.226 1.00 86.75 185 MET A CA 1
ATOM 1516 C C . MET A 1 185 ? 12.977 -4.193 -9.001 1.00 86.75 185 MET A C 1
ATOM 1518 O O . MET A 1 185 ? 13.071 -4.533 -10.178 1.00 86.75 185 MET A O 1
ATOM 1522 N N . GLN A 1 186 ? 14.005 -3.612 -8.372 1.00 86.94 186 GLN A N 1
ATOM 1523 C CA . GLN A 1 186 ? 15.299 -3.412 -9.024 1.00 86.94 186 GLN A CA 1
ATOM 1524 C C . GLN A 1 186 ? 16.050 -4.724 -9.285 1.00 86.94 186 GLN A C 1
ATOM 1526 O O . GLN A 1 186 ? 16.895 -4.761 -10.182 1.00 86.94 186 GLN A O 1
ATOM 1531 N N . ASP A 1 187 ? 15.731 -5.793 -8.550 1.00 87.81 187 ASP A N 1
ATOM 1532 C CA . ASP A 1 187 ? 16.349 -7.109 -8.735 1.00 87.81 187 ASP A CA 1
ATOM 1533 C C . ASP A 1 187 ? 15.830 -7.798 -10.001 1.00 87.81 187 ASP A C 1
ATOM 1535 O O . ASP A 1 187 ? 16.523 -8.635 -10.579 1.00 87.81 187 ASP A O 1
ATOM 1539 N N . TRP A 1 188 ? 14.671 -7.375 -10.522 1.00 87.75 188 TRP A N 1
ATOM 1540 C CA . TRP A 1 188 ? 14.161 -7.856 -11.807 1.00 87.75 188 TRP A CA 1
ATOM 1541 C C . TRP A 1 188 ? 15.105 -7.564 -12.967 1.00 87.75 188 TRP A C 1
ATOM 1543 O O . TRP A 1 188 ? 15.070 -8.283 -13.959 1.00 87.75 188 TRP A O 1
ATOM 1553 N N . PHE A 1 189 ? 15.985 -6.564 -12.845 1.00 87.62 189 PHE A N 1
ATOM 1554 C CA . PHE A 1 189 ? 17.034 -6.327 -13.834 1.00 87.62 189 PHE A CA 1
ATOM 1555 C C . PHE A 1 189 ? 17.931 -7.561 -14.026 1.00 87.62 189 PHE A C 1
ATOM 1557 O O . PHE A 1 189 ? 18.259 -7.899 -15.164 1.00 87.62 189 PHE A O 1
ATOM 1564 N N . TYR A 1 190 ? 18.270 -8.244 -12.929 1.00 87.06 190 TYR A N 1
ATOM 1565 C CA . TYR A 1 190 ? 19.153 -9.413 -12.897 1.00 87.06 190 TYR A CA 1
ATOM 1566 C C . TYR A 1 190 ? 18.406 -10.747 -13.000 1.00 87.06 190 TYR A C 1
ATOM 1568 O O . TYR A 1 190 ? 19.042 -11.798 -13.065 1.00 87.06 190 TYR A O 1
ATOM 1576 N N . HIS A 1 191 ? 17.072 -10.727 -12.994 1.00 83.81 191 HIS A N 1
ATOM 1577 C CA . HIS A 1 191 ? 16.280 -11.948 -13.008 1.00 83.81 191 HIS A CA 1
ATOM 1578 C C . HIS A 1 191 ? 16.428 -12.678 -14.360 1.00 83.81 191 HIS A C 1
ATOM 1580 O O . HIS A 1 191 ? 16.350 -12.031 -15.410 1.00 83.81 191 HIS A O 1
ATOM 1586 N N . PRO A 1 192 ? 16.636 -14.012 -14.368 1.00 80.19 192 PRO A N 1
ATOM 1587 C CA . PRO A 1 192 ? 16.888 -14.768 -15.598 1.00 80.19 192 PRO A CA 1
ATOM 1588 C C . PRO A 1 192 ? 15.672 -14.803 -16.531 1.00 80.19 192 PRO A C 1
ATOM 1590 O O . PRO A 1 192 ? 15.823 -14.921 -17.744 1.00 80.19 192 PRO A O 1
ATOM 1593 N N . VAL A 1 193 ? 14.470 -14.682 -15.963 1.00 80.19 193 VAL A N 1
ATOM 1594 C CA . VAL A 1 193 ? 13.213 -14.569 -16.708 1.00 80.19 193 VAL A CA 1
ATOM 1595 C C . VAL A 1 193 ? 12.804 -13.104 -16.770 1.00 80.19 193 VAL A C 1
ATOM 1597 O O . VAL A 1 193 ? 12.740 -12.433 -15.740 1.00 80.19 193 VAL A O 1
ATOM 1600 N N . ASP A 1 194 ? 12.501 -12.614 -17.968 1.00 82.19 194 ASP A N 1
ATOM 1601 C CA . ASP A 1 194 ? 12.221 -11.203 -18.220 1.00 82.19 194 ASP A CA 1
ATOM 1602 C C . ASP A 1 194 ? 10.731 -10.858 -18.310 1.00 82.19 194 ASP A C 1
ATOM 1604 O O . ASP A 1 194 ? 10.409 -9.715 -18.620 1.00 82.19 194 ASP A O 1
ATOM 1608 N N . CYS A 1 195 ? 9.833 -11.798 -18.006 1.00 83.25 195 CYS A N 1
ATOM 1609 C CA . CYS A 1 195 ? 8.380 -11.613 -18.067 1.00 83.25 195 CYS A CA 1
ATOM 1610 C C . CYS A 1 195 ? 7.908 -10.360 -17.309 1.00 83.25 195 CYS A C 1
ATOM 1612 O O . CYS A 1 195 ? 7.234 -9.518 -17.897 1.00 83.25 195 CYS A O 1
ATOM 1614 N N . LEU A 1 196 ? 8.336 -10.162 -16.053 1.00 83.81 196 LEU A N 1
ATOM 1615 C CA . LEU A 1 196 ? 7.994 -8.952 -15.289 1.00 83.81 196 LEU A CA 1
ATOM 1616 C C . LEU A 1 196 ? 8.610 -7.693 -15.893 1.00 83.81 196 LEU A C 1
ATOM 1618 O O . LEU A 1 196 ? 7.937 -6.670 -15.989 1.00 83.81 196 LEU A O 1
ATOM 1622 N N . ARG A 1 197 ? 9.875 -7.751 -16.338 1.00 85.38 197 ARG A N 1
ATOM 1623 C CA . ARG A 1 197 ? 10.496 -6.596 -17.000 1.00 85.38 197 ARG A CA 1
ATOM 1624 C C . ARG A 1 197 ? 9.660 -6.205 -18.209 1.00 85.38 197 ARG A C 1
ATOM 1626 O O . ARG A 1 197 ? 9.202 -5.076 -18.261 1.00 85.38 197 ARG A O 1
ATOM 1633 N N . LYS A 1 198 ? 9.416 -7.144 -19.120 1.00 84.75 198 LYS A N 1
ATOM 1634 C CA . LYS A 1 198 ? 8.614 -6.975 -20.334 1.00 84.75 198 LYS A CA 1
ATOM 1635 C C . LYS A 1 198 ? 7.233 -6.396 -20.041 1.00 84.75 198 LYS A C 1
ATOM 1637 O O . LYS A 1 198 ? 6.836 -5.438 -20.700 1.00 84.75 198 LYS A O 1
ATOM 1642 N N . HIS A 1 199 ? 6.564 -6.897 -19.005 1.00 84.88 199 HIS A N 1
ATOM 1643 C CA . HIS A 1 199 ? 5.262 -6.392 -18.580 1.00 84.88 199 HIS A CA 1
ATOM 1644 C C . HIS A 1 199 ? 5.319 -4.913 -18.160 1.00 84.88 199 HIS A C 1
ATOM 1646 O O . HIS A 1 199 ? 4.482 -4.113 -18.571 1.00 84.88 199 HIS A O 1
ATOM 1652 N N . PHE A 1 200 ? 6.328 -4.517 -17.378 1.00 86.62 200 PHE A N 1
ATOM 1653 C CA . PHE A 1 200 ? 6.383 -3.176 -16.786 1.00 86.62 200 PHE A CA 1
ATOM 1654 C C . PHE A 1 200 ? 7.128 -2.133 -17.622 1.00 86.62 200 PHE A C 1
ATOM 1656 O O . PHE A 1 200 ? 6.858 -0.938 -17.495 1.00 86.62 200 PHE A O 1
ATOM 1663 N N . VAL A 1 201 ? 8.065 -2.549 -18.475 1.00 86.44 201 VAL A N 1
ATOM 1664 C CA . VAL A 1 201 ? 8.903 -1.654 -19.292 1.00 86.44 201 VAL A CA 1
ATOM 1665 C C . VAL A 1 201 ? 8.609 -1.729 -20.793 1.00 86.44 201 VAL A C 1
ATOM 1667 O O . VAL A 1 201 ? 9.028 -0.836 -21.529 1.00 86.44 201 VAL A O 1
ATOM 1670 N N . GLY A 1 202 ? 7.861 -2.741 -21.239 1.00 82.69 202 GLY A N 1
ATOM 1671 C CA . GLY A 1 202 ? 7.567 -3.029 -22.643 1.00 82.69 202 GLY A CA 1
ATOM 1672 C C . GLY A 1 202 ? 8.451 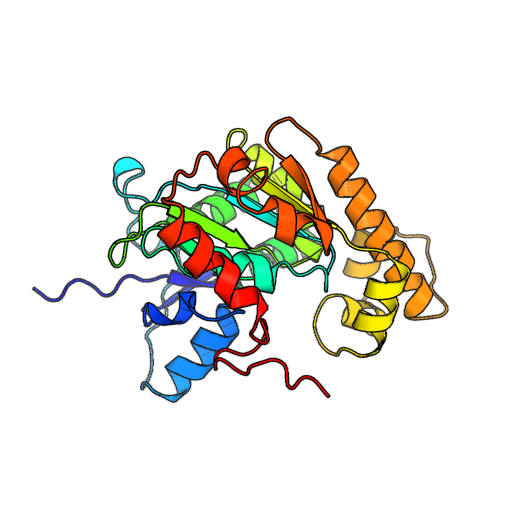-4.135 -23.236 1.00 82.69 202 GLY A C 1
ATOM 1673 O O . GLY A 1 202 ? 9.618 -4.282 -22.869 1.00 82.69 202 GLY A O 1
ATOM 1674 N N . ASN A 1 203 ? 7.886 -4.891 -24.184 1.00 74.12 203 ASN A N 1
ATOM 1675 C CA . ASN A 1 203 ? 8.483 -6.103 -24.763 1.00 74.12 203 ASN A CA 1
ATOM 1676 C C . ASN A 1 203 ? 9.763 -5.861 -25.579 1.00 74.12 203 ASN A C 1
ATOM 1678 O O . ASN A 1 203 ? 10.648 -6.713 -25.583 1.00 74.12 203 ASN A O 1
ATOM 1682 N N . ASP A 1 204 ? 9.882 -4.700 -26.225 1.00 72.75 204 ASP A N 1
ATOM 1683 C CA . ASP A 1 204 ? 10.950 -4.425 -27.198 1.00 72.75 204 ASP A CA 1
ATOM 1684 C C . ASP A 1 204 ? 12.164 -3.701 -26.592 1.00 72.75 204 ASP A C 1
ATOM 1686 O O . ASP A 1 204 ? 13.087 -3.299 -27.304 1.00 72.75 204 ASP A O 1
ATOM 1690 N N . ARG A 1 205 ? 12.175 -3.477 -25.270 1.00 75.69 205 ARG A N 1
ATOM 1691 C CA . ARG A 1 205 ? 13.219 -2.684 -24.609 1.00 75.69 205 ARG A CA 1
ATOM 1692 C C . ARG A 1 205 ? 14.305 -3.568 -24.011 1.00 75.69 205 ARG A C 1
ATOM 1694 O O . ARG A 1 205 ? 14.106 -4.235 -22.998 1.00 75.69 205 ARG A O 1
ATOM 1701 N N . LEU A 1 206 ? 15.497 -3.488 -24.595 1.00 78.75 206 LEU A N 1
ATOM 1702 C CA . LEU A 1 206 ? 16.725 -4.019 -24.010 1.00 78.75 206 LEU A CA 1
ATOM 1703 C C . LEU A 1 206 ? 17.458 -2.906 -23.256 1.00 78.75 206 LEU A C 1
ATOM 1705 O O . LEU A 1 206 ? 17.732 -1.839 -23.806 1.00 78.75 206 LEU A O 1
ATOM 1709 N N . PHE A 1 207 ? 17.804 -3.163 -21.995 1.00 85.56 207 PHE A N 1
ATOM 1710 C CA . PHE A 1 207 ? 18.572 -2.225 -21.178 1.00 85.56 207 PHE A CA 1
ATOM 1711 C C . PHE A 1 207 ? 20.008 -2.700 -21.037 1.00 85.56 207 PHE A C 1
ATOM 1713 O O . PHE A 1 207 ? 20.261 -3.815 -20.592 1.00 85.56 207 PHE A O 1
ATOM 1720 N N . ASN A 1 208 ? 20.951 -1.819 -21.359 1.00 86.56 208 ASN A N 1
ATOM 1721 C CA . ASN A 1 208 ? 22.378 -2.074 -21.176 1.00 86.56 208 ASN A CA 1
ATOM 1722 C C . ASN A 1 208 ? 22.915 -1.617 -19.810 1.00 86.56 208 ASN A C 1
ATOM 1724 O O . ASN A 1 208 ? 24.101 -1.769 -19.539 1.00 86.56 208 ASN A O 1
ATOM 1728 N N . SER A 1 209 ? 22.060 -1.067 -18.942 1.00 92.00 209 SER A N 1
ATOM 1729 C CA . SER A 1 209 ? 22.412 -0.724 -17.564 1.00 92.00 209 SER A CA 1
ATOM 1730 C C . SER A 1 209 ? 21.196 -0.778 -16.635 1.00 92.00 209 SER A C 1
ATOM 1732 O O . SER A 1 209 ? 20.066 -0.501 -17.053 1.00 92.00 209 SER A O 1
ATOM 1734 N N . LYS A 1 210 ? 21.446 -1.082 -15.351 1.00 90.94 210 LYS A N 1
ATOM 1735 C CA . LYS A 1 210 ? 20.432 -1.026 -14.281 1.00 90.94 210 LYS A CA 1
ATOM 1736 C C . LYS A 1 210 ? 19.823 0.374 -14.178 1.00 90.94 210 LYS A C 1
ATOM 1738 O O . LYS A 1 210 ? 18.627 0.503 -13.968 1.00 90.94 210 LYS A O 1
ATOM 1743 N N . GLU A 1 211 ? 20.625 1.418 -14.385 1.00 94.25 211 GLU A N 1
ATOM 1744 C CA . GLU A 1 211 ? 20.172 2.813 -14.386 1.00 94.25 211 GLU A CA 1
ATOM 1745 C C . GLU A 1 211 ? 19.053 3.072 -15.393 1.00 94.25 211 GLU A C 1
ATOM 1747 O O . GLU A 1 211 ? 17.973 3.500 -15.008 1.00 94.25 211 GLU A O 1
ATOM 1752 N N . LYS A 1 212 ? 19.275 2.747 -16.673 1.00 93.31 212 LYS A N 1
ATOM 1753 C CA . LYS A 1 212 ? 18.283 2.991 -17.728 1.00 93.31 212 LYS A CA 1
ATOM 1754 C C . LYS A 1 212 ? 17.018 2.171 -17.520 1.00 93.31 212 LYS A C 1
ATOM 1756 O O . LYS A 1 212 ? 15.926 2.664 -17.796 1.00 93.31 212 LYS A O 1
ATOM 1761 N N . PHE A 1 213 ? 17.169 0.939 -17.028 1.00 93.25 213 PHE A N 1
ATOM 1762 C CA . PHE A 1 213 ? 16.036 0.108 -16.631 1.00 93.25 213 PHE A CA 1
ATOM 1763 C C . PHE A 1 213 ? 15.207 0.799 -15.546 1.00 93.25 213 PHE A C 1
ATOM 1765 O O . PHE A 1 213 ? 14.002 0.966 -15.715 1.00 93.25 213 PHE A O 1
ATOM 1772 N N . LEU A 1 214 ? 15.854 1.259 -14.473 1.00 94.44 214 LEU A N 1
ATOM 1773 C CA . LEU A 1 214 ? 15.189 1.941 -13.367 1.00 94.44 214 LEU A CA 1
ATOM 1774 C C . LEU A 1 214 ? 14.533 3.254 -13.803 1.00 94.44 214 LEU A C 1
ATOM 1776 O O . LEU A 1 214 ? 13.372 3.472 -13.475 1.00 94.44 214 LEU A O 1
ATOM 1780 N N . THR A 1 215 ? 15.220 4.092 -14.582 1.00 95.25 215 THR A N 1
ATOM 1781 C CA . THR A 1 215 ? 14.659 5.340 -15.122 1.00 95.25 215 THR A CA 1
ATOM 1782 C C . THR A 1 215 ? 13.386 5.066 -15.920 1.00 95.25 215 THR A C 1
ATOM 1784 O O . THR A 1 215 ? 12.342 5.651 -15.636 1.00 95.25 215 THR A O 1
ATOM 1787 N N . CYS A 1 216 ? 13.433 4.108 -16.852 1.00 94.88 216 CYS A N 1
ATOM 1788 C CA . CYS A 1 216 ? 12.267 3.710 -17.640 1.00 94.88 216 CYS A CA 1
ATOM 1789 C C . CYS A 1 216 ? 11.130 3.163 -16.766 1.00 94.88 216 CYS A C 1
ATOM 1791 O O . CYS A 1 216 ? 9.954 3.409 -17.036 1.00 94.88 216 CYS A O 1
ATOM 1793 N N . LEU A 1 217 ? 11.465 2.390 -15.736 1.00 94.38 217 LEU A N 1
ATOM 1794 C CA . LEU A 1 217 ? 10.491 1.801 -14.831 1.00 94.38 217 LEU A CA 1
ATOM 1795 C C . LEU A 1 217 ? 9.761 2.886 -14.024 1.00 94.38 217 LEU A C 1
ATOM 1797 O O . LEU A 1 217 ? 8.533 2.868 -13.962 1.00 94.38 217 LEU A O 1
ATOM 1801 N N . ILE A 1 218 ? 10.484 3.886 -13.505 1.00 95.69 218 ILE A N 1
ATOM 1802 C CA . ILE A 1 218 ? 9.888 5.038 -12.809 1.00 95.69 218 ILE A CA 1
ATOM 1803 C C . ILE A 1 218 ? 9.035 5.897 -13.751 1.00 95.69 218 ILE A C 1
ATOM 1805 O O . ILE A 1 218 ? 7.929 6.299 -13.392 1.00 95.69 218 ILE A O 1
ATOM 1809 N N . GLU A 1 219 ? 9.486 6.145 -14.982 1.00 95.69 219 GLU A N 1
ATOM 1810 C CA . GLU A 1 219 ? 8.658 6.823 -15.989 1.00 95.69 219 GLU A CA 1
ATOM 1811 C C . GLU A 1 219 ? 7.343 6.077 -16.241 1.00 95.69 219 GLU A C 1
ATOM 1813 O O . GLU A 1 219 ? 6.285 6.694 -16.377 1.00 95.69 219 GLU A O 1
ATOM 1818 N N . ASN A 1 220 ? 7.390 4.746 -16.279 1.00 95.94 220 ASN A N 1
ATOM 1819 C CA . ASN A 1 220 ? 6.199 3.939 -16.486 1.00 95.94 220 ASN A CA 1
ATOM 1820 C C . ASN A 1 220 ? 5.272 3.920 -15.262 1.00 95.94 220 ASN A C 1
ATOM 1822 O O . ASN A 1 220 ? 4.062 3.913 -15.470 1.00 95.94 220 ASN A O 1
ATOM 1826 N N . HIS A 1 221 ? 5.777 4.029 -14.027 1.00 97.12 221 HIS A N 1
ATOM 1827 C CA . HIS A 1 221 ? 4.919 4.267 -12.853 1.00 97.12 221 HIS A CA 1
ATOM 1828 C C . HIS A 1 221 ? 4.078 5.539 -13.039 1.00 97.12 221 HIS A C 1
ATOM 1830 O O . HIS A 1 221 ? 2.858 5.513 -12.871 1.00 97.12 221 HIS A O 1
ATOM 1836 N N . ARG A 1 222 ? 4.704 6.639 -13.483 1.00 97.44 222 ARG A N 1
ATOM 1837 C CA . ARG A 1 222 ? 3.996 7.904 -13.743 1.00 97.44 222 ARG A CA 1
ATOM 1838 C C . ARG A 1 222 ? 2.966 7.773 -14.857 1.00 97.44 222 ARG A C 1
ATOM 1840 O O . ARG A 1 222 ? 1.880 8.333 -14.745 1.00 97.44 222 ARG A O 1
ATOM 1847 N N . LYS A 1 223 ? 3.268 7.012 -15.915 1.00 97.00 223 LYS A N 1
ATOM 1848 C CA . LYS A 1 223 ? 2.287 6.721 -16.975 1.00 97.00 223 LYS A CA 1
ATOM 1849 C C . LYS A 1 223 ? 1.078 5.960 -16.440 1.00 97.00 223 LYS A C 1
ATOM 1851 O O . LYS A 1 223 ? -0.034 6.278 -16.846 1.00 97.00 223 LYS A O 1
ATOM 1856 N N . GLN A 1 224 ? 1.273 5.000 -15.533 1.00 97.38 224 GLN A N 1
ATOM 1857 C CA . GLN A 1 224 ? 0.155 4.295 -14.898 1.00 97.38 224 GLN A CA 1
ATOM 1858 C C . GLN A 1 224 ? -0.680 5.232 -14.027 1.00 97.38 224 GLN A C 1
ATOM 1860 O O . GLN A 1 224 ? -1.900 5.248 -14.166 1.00 97.38 224 GLN A O 1
ATOM 1865 N N . TYR A 1 225 ? -0.042 6.078 -13.212 1.00 97.88 225 TYR A N 1
ATOM 1866 C CA . TYR A 1 225 ? -0.758 7.114 -12.466 1.00 97.88 225 TYR A CA 1
ATOM 1867 C C . TYR A 1 225 ? -1.591 8.006 -13.399 1.00 97.88 225 TYR A C 1
ATOM 1869 O O . TYR A 1 225 ? -2.781 8.181 -13.166 1.00 97.88 225 TYR A O 1
ATOM 1877 N N . LEU A 1 226 ? -1.005 8.524 -14.484 1.00 98.06 226 LEU A N 1
ATOM 1878 C CA . LEU A 1 226 ? -1.725 9.371 -15.442 1.00 98.06 226 LEU A CA 1
ATOM 1879 C C . LEU A 1 226 ? -2.883 8.630 -16.124 1.00 98.06 226 LEU A C 1
ATOM 1881 O O . LEU A 1 226 ? -3.938 9.223 -16.327 1.00 98.06 226 LEU A O 1
ATOM 1885 N N . LYS A 1 227 ? -2.699 7.345 -16.453 1.00 97.94 227 LYS A N 1
ATOM 1886 C CA . LYS A 1 227 ? -3.723 6.495 -17.076 1.00 97.94 227 LYS A CA 1
ATOM 1887 C C . LYS A 1 227 ? -4.942 6.297 -16.172 1.00 97.94 227 LYS A C 1
ATOM 1889 O O . LYS A 1 227 ? -6.059 6.283 -16.676 1.00 97.94 227 LYS A O 1
ATOM 1894 N N . PHE A 1 228 ? -4.726 6.138 -14.869 1.00 97.94 228 PHE A N 1
ATOM 1895 C CA . PHE A 1 228 ? -5.778 5.842 -13.890 1.00 97.94 228 PHE A CA 1
ATOM 1896 C C . PHE A 1 228 ? -6.127 7.030 -12.989 1.00 97.94 228 PHE A C 1
ATOM 1898 O O . PHE A 1 228 ? -6.808 6.871 -11.975 1.00 97.94 228 PHE A O 1
ATOM 1905 N N . LYS A 1 229 ? -5.661 8.233 -13.331 1.00 97.69 229 LYS A N 1
ATOM 1906 C CA . LYS A 1 229 ? -5.952 9.440 -12.564 1.00 97.69 229 LYS A CA 1
ATOM 1907 C C . LYS A 1 229 ? -7.458 9.699 -12.554 1.00 97.69 229 LYS A C 1
ATOM 1909 O O . LYS A 1 229 ? -8.093 9.775 -13.601 1.00 97.69 229 LYS A O 1
ATOM 1914 N N . ASN A 1 230 ? -8.001 9.902 -11.361 1.00 96.50 230 ASN A N 1
ATOM 1915 C CA . ASN A 1 230 ? -9.380 10.313 -11.126 1.00 96.50 230 ASN A CA 1
ATOM 1916 C C . ASN A 1 230 ? -9.441 11.194 -9.863 1.00 96.50 230 ASN A C 1
ATOM 1918 O O . ASN A 1 230 ? -8.406 11.522 -9.285 1.00 96.50 230 ASN A O 1
ATOM 1922 N N . GLU A 1 231 ? -10.639 11.588 -9.436 1.00 96.31 231 GLU A N 1
ATOM 1923 C CA . GLU A 1 231 ? -10.850 12.429 -8.245 1.00 96.31 231 GLU A CA 1
ATOM 1924 C C . GLU A 1 231 ? -10.435 11.770 -6.918 1.00 96.31 231 GLU A C 1
ATOM 1926 O O . GLU A 1 231 ? -10.150 12.462 -5.943 1.00 96.31 231 GLU A O 1
ATOM 1931 N N . ASN A 1 232 ? -10.364 10.438 -6.877 1.00 97.69 232 ASN A N 1
ATOM 1932 C CA . ASN A 1 232 ? -9.997 9.677 -5.688 1.00 97.69 232 ASN A CA 1
ATOM 1933 C C . ASN A 1 232 ? -8.496 9.355 -5.638 1.00 97.69 232 ASN A C 1
ATOM 1935 O O . ASN A 1 232 ? -7.996 9.069 -4.553 1.00 97.69 232 ASN A O 1
ATOM 1939 N N . LEU A 1 233 ? -7.756 9.451 -6.751 1.00 98.12 233 LEU A N 1
ATOM 1940 C CA . LEU A 1 233 ? -6.309 9.212 -6.818 1.00 98.12 233 LEU A CA 1
ATOM 1941 C C . LEU A 1 233 ? -5.513 10.530 -6.822 1.00 98.12 233 LEU A C 1
ATOM 1943 O O . LEU A 1 233 ? -5.308 11.154 -7.865 1.00 98.12 233 LEU A O 1
ATOM 1947 N N . CYS A 1 234 ? -5.020 10.924 -5.648 1.00 96.69 234 CYS A N 1
ATOM 1948 C CA . CYS A 1 234 ? -4.247 12.148 -5.440 1.00 96.69 234 CYS A CA 1
ATOM 1949 C C . CYS A 1 234 ? -2.743 11.928 -5.689 1.00 96.69 234 CYS A C 1
ATOM 1951 O O . CYS A 1 234 ? -2.159 10.964 -5.194 1.00 96.69 234 CYS A O 1
ATOM 1953 N N . LEU A 1 235 ? -2.094 12.834 -6.428 1.00 97.94 235 LEU A N 1
ATOM 1954 C CA . LEU A 1 235 ? -0.631 12.879 -6.544 1.00 97.94 235 LEU A CA 1
ATOM 1955 C C . LEU A 1 235 ? -0.046 13.725 -5.421 1.00 97.94 235 LEU A C 1
ATOM 1957 O O . LEU A 1 235 ? -0.433 14.879 -5.258 1.00 97.94 235 LEU A O 1
ATOM 1961 N N . ILE A 1 236 ? 0.955 13.176 -4.742 1.00 97.88 236 ILE A N 1
ATOM 1962 C CA . ILE A 1 236 ? 1.795 13.907 -3.793 1.00 97.88 236 ILE A CA 1
ATOM 1963 C C . ILE A 1 236 ? 3.274 13.665 -4.106 1.00 97.88 236 ILE A C 1
ATOM 1965 O O . ILE A 1 236 ? 3.649 12.601 -4.599 1.00 97.88 236 ILE A O 1
ATOM 1969 N N . THR A 1 237 ? 4.125 14.653 -3.840 1.00 97.69 237 THR A N 1
ATOM 1970 C CA . THR A 1 237 ? 5.556 14.626 -4.180 1.00 97.69 237 THR A CA 1
ATOM 1971 C C . THR A 1 237 ? 6.416 14.657 -2.927 1.00 97.69 237 THR A C 1
ATOM 1973 O O . THR A 1 237 ? 6.114 15.355 -1.965 1.00 97.69 237 THR A O 1
ATOM 1976 N N . TYR A 1 238 ? 7.500 13.886 -2.912 1.00 95.75 238 TYR A N 1
ATOM 1977 C CA . TYR A 1 238 ? 8.521 13.988 -1.871 1.00 95.75 238 TYR A CA 1
ATOM 1978 C C . TYR A 1 238 ? 9.593 15.018 -2.257 1.00 95.75 238 TYR A C 1
ATOM 1980 O O . TYR A 1 238 ? 10.084 14.942 -3.389 1.00 95.75 238 TYR A O 1
ATOM 1988 N N . PRO A 1 239 ? 10.032 15.894 -1.329 1.00 94.88 239 PRO A N 1
ATOM 1989 C CA . PRO A 1 239 ? 9.655 15.953 0.092 1.00 94.88 239 PRO A CA 1
ATOM 1990 C C . PRO A 1 239 ? 8.416 16.811 0.418 1.00 94.88 239 PRO A C 1
ATOM 1992 O O . PRO A 1 239 ? 8.004 16.825 1.575 1.00 94.88 239 PRO A O 1
ATOM 1995 N N . ASP A 1 240 ? 7.810 17.487 -0.560 1.00 95.25 240 ASP A N 1
ATOM 1996 C CA . ASP A 1 240 ? 6.742 18.489 -0.361 1.00 95.25 240 ASP A CA 1
ATOM 1997 C C . ASP A 1 240 ? 5.556 17.995 0.486 1.00 95.25 240 ASP A C 1
ATOM 1999 O O . ASP A 1 240 ? 5.005 18.737 1.303 1.00 95.25 240 ASP A O 1
ATOM 2003 N N . PHE A 1 241 ? 5.180 16.719 0.348 1.00 94.75 241 PHE A N 1
ATOM 2004 C CA . PHE A 1 241 ? 4.042 16.148 1.068 1.00 94.75 241 PHE A CA 1
ATOM 2005 C C . PHE A 1 241 ? 4.209 16.192 2.594 1.00 94.75 241 PHE A C 1
ATOM 2007 O O . PHE A 1 241 ? 3.219 16.116 3.321 1.00 94.75 241 PHE A O 1
ATOM 2014 N N . LEU A 1 242 ? 5.445 16.302 3.094 1.00 93.69 242 LEU A N 1
ATOM 2015 C CA . LEU A 1 242 ? 5.735 16.388 4.525 1.00 93.69 242 LEU A CA 1
ATOM 2016 C C . LEU A 1 242 ? 5.166 17.671 5.140 1.00 93.69 242 LEU A C 1
ATOM 2018 O O . LEU A 1 242 ? 4.591 17.641 6.232 1.00 93.69 242 LEU A O 1
ATOM 2022 N N . GLU A 1 243 ? 5.278 18.786 4.420 1.00 92.75 243 GLU A N 1
ATOM 2023 C CA . GLU A 1 243 ? 4.693 20.066 4.825 1.00 92.75 243 GLU A CA 1
ATOM 2024 C C . GLU A 1 243 ? 3.180 20.077 4.592 1.00 92.75 243 GLU A C 1
ATOM 2026 O O . GLU A 1 243 ? 2.434 20.638 5.392 1.00 92.75 243 GLU A O 1
ATOM 2031 N N . GLN A 1 244 ? 2.724 19.377 3.550 1.00 93.75 244 GLN A N 1
ATOM 2032 C CA . GLN A 1 244 ? 1.322 19.288 3.132 1.00 93.75 244 GLN A CA 1
ATOM 2033 C C . GLN A 1 244 ? 0.540 18.147 3.811 1.00 93.75 244 GLN A C 1
ATOM 2035 O O . GLN A 1 244 ? -0.554 17.785 3.371 1.00 93.75 244 GLN A O 1
ATOM 2040 N N . PHE A 1 245 ? 1.089 17.552 4.874 1.00 95.50 245 PHE A N 1
ATOM 2041 C CA . PHE A 1 245 ? 0.511 16.366 5.507 1.00 95.50 245 PHE A CA 1
ATOM 2042 C C . PHE A 1 245 ? -0.927 16.601 5.994 1.00 95.50 245 PHE A C 1
ATOM 2044 O O . PHE A 1 245 ? -1.828 15.829 5.689 1.00 95.50 245 PHE A O 1
ATOM 2051 N N . ASP A 1 246 ? -1.175 17.685 6.716 1.00 94.31 246 ASP A N 1
ATOM 2052 C CA . ASP A 1 246 ? -2.507 18.035 7.208 1.00 94.31 246 ASP A CA 1
ATOM 2053 C C . ASP A 1 246 ? -3.384 18.669 6.123 1.00 94.31 246 ASP A C 1
ATOM 2055 O O . ASP A 1 246 ? -4.542 18.292 5.972 1.00 94.31 246 ASP A O 1
ATOM 2059 N N . THR A 1 247 ? -2.829 19.576 5.317 1.00 94.12 247 THR A N 1
ATOM 2060 C CA . THR A 1 247 ? -3.607 20.343 4.331 1.00 94.12 247 THR A CA 1
ATOM 2061 C C . THR A 1 247 ? -4.029 19.538 3.106 1.00 94.12 247 THR A C 1
ATOM 2063 O O . THR A 1 247 ? -5.034 19.876 2.481 1.00 94.12 247 THR A O 1
ATOM 2066 N N . THR A 1 248 ? -3.288 18.484 2.759 1.00 95.62 248 THR A N 1
ATOM 2067 C CA . THR A 1 248 ? -3.560 17.645 1.584 1.00 95.62 248 THR A CA 1
ATOM 2068 C C . THR A 1 248 ? -3.881 16.214 1.981 1.00 95.62 248 THR A C 1
ATOM 2070 O O . THR A 1 248 ? -4.924 15.704 1.589 1.00 95.62 248 THR A O 1
ATOM 2073 N N . ILE A 1 249 ? -3.026 15.549 2.764 1.00 97.06 249 ILE A N 1
ATOM 2074 C CA . ILE A 1 249 ? -3.168 14.101 2.989 1.00 97.06 249 ILE A CA 1
ATOM 2075 C C . ILE A 1 249 ? -4.337 13.788 3.922 1.00 97.06 249 ILE A C 1
ATOM 2077 O O . ILE A 1 249 ? -5.194 12.983 3.563 1.00 97.06 249 ILE A O 1
ATOM 2081 N N . LEU A 1 250 ? -4.391 14.417 5.101 1.00 97.06 250 LEU A N 1
ATOM 2082 C CA . LEU A 1 250 ? -5.493 14.193 6.043 1.00 97.06 250 LEU A CA 1
ATOM 2083 C C . LEU A 1 250 ? -6.830 14.657 5.456 1.00 97.06 250 LEU A C 1
ATOM 2085 O O . LEU A 1 250 ? -7.804 13.911 5.515 1.00 97.06 250 LEU A O 1
ATOM 2089 N N . ASN A 1 251 ? -6.839 15.822 4.802 1.00 96.56 251 ASN A N 1
ATOM 2090 C CA . ASN A 1 251 ? -8.016 16.331 4.100 1.00 96.56 251 ASN A CA 1
ATOM 2091 C C . ASN A 1 251 ? -8.500 15.381 2.991 1.00 96.56 251 ASN A C 1
ATOM 2093 O O . ASN A 1 251 ? -9.690 15.110 2.916 1.00 96.56 251 ASN A O 1
ATOM 2097 N N . HIS A 1 252 ? -7.608 14.834 2.155 1.00 97.56 252 HIS A N 1
ATOM 2098 C CA . HIS A 1 252 ? -7.993 13.899 1.082 1.00 97.56 252 HIS A CA 1
ATOM 2099 C C . HIS A 1 252 ? -8.548 12.573 1.611 1.00 97.56 252 HIS A C 1
ATOM 2101 O O . HIS A 1 252 ? -9.369 11.949 0.948 1.00 97.56 252 HIS A O 1
ATOM 2107 N N . LEU A 1 253 ? -8.098 12.135 2.791 1.00 97.00 253 LEU A N 1
ATOM 2108 C CA . LEU A 1 253 ? -8.603 10.940 3.476 1.00 97.00 253 LEU A CA 1
ATOM 2109 C C . LEU A 1 253 ? -9.878 11.200 4.297 1.00 97.00 253 LEU A C 1
ATOM 2111 O O . LEU A 1 253 ? -10.377 10.271 4.937 1.00 97.00 253 LEU A O 1
ATOM 2115 N N . ASP A 1 254 ? -10.378 12.439 4.316 1.00 96.19 254 ASP A N 1
ATOM 2116 C CA . ASP A 1 254 ? -11.475 12.884 5.178 1.00 96.19 254 ASP A CA 1
ATOM 2117 C C . ASP A 1 254 ? -11.214 12.569 6.669 1.00 96.19 254 ASP A C 1
ATOM 2119 O O . ASP A 1 254 ? -12.105 12.152 7.415 1.00 96.19 254 ASP A O 1
ATOM 2123 N N . LEU A 1 255 ? -9.961 12.738 7.110 1.00 96.00 255 LEU A N 1
ATOM 2124 C CA . LEU A 1 255 ? -9.515 12.484 8.480 1.00 96.00 255 LEU A CA 1
ATOM 2125 C C . LEU A 1 255 ? -9.304 13.793 9.238 1.00 96.00 255 LEU A C 1
ATOM 2127 O O . LEU A 1 255 ? -8.531 14.655 8.825 1.00 96.00 255 LEU A O 1
ATOM 2131 N N . ASN A 1 256 ? -9.944 13.902 10.400 1.00 95.25 256 ASN A N 1
ATOM 2132 C CA . ASN A 1 256 ? -9.890 15.092 11.239 1.00 95.25 256 ASN A CA 1
ATOM 2133 C C . ASN A 1 256 ? -9.170 14.773 12.549 1.00 95.25 256 ASN A C 1
ATOM 2135 O O . ASN A 1 256 ? -9.635 13.947 13.329 1.00 95.25 256 ASN A O 1
ATOM 2139 N N . TYR A 1 257 ? -8.058 15.462 12.797 1.00 96.12 257 TYR A N 1
ATOM 2140 C CA . TYR A 1 257 ? -7.252 15.313 14.006 1.00 96.12 257 TYR A CA 1
ATOM 2141 C C . TYR A 1 257 ? -6.987 16.673 14.646 1.00 96.12 257 TYR A C 1
ATOM 2143 O O . TYR A 1 257 ? -6.902 17.698 13.968 1.00 96.12 257 TYR A O 1
ATOM 2151 N N . SER A 1 258 ? -6.822 16.695 15.967 1.00 96.25 258 SER A N 1
ATOM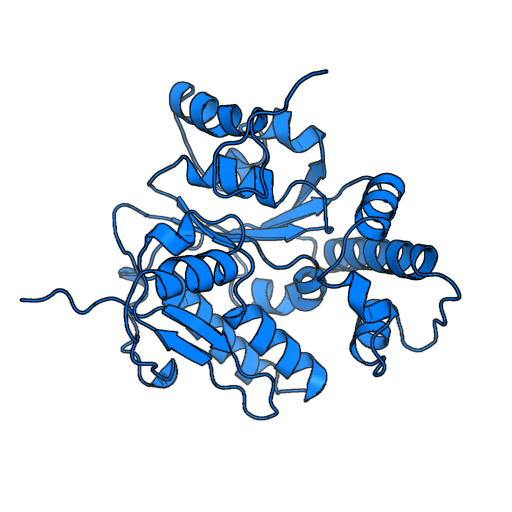 2152 C CA . SER A 1 258 ? -6.405 17.903 16.675 1.00 96.25 258 SER A CA 1
ATOM 2153 C C . SER A 1 258 ? -4.978 18.306 16.285 1.00 96.25 258 SER A C 1
ATOM 2155 O O . SER A 1 258 ? -4.141 17.470 15.934 1.00 96.25 258 SER A O 1
ATOM 2157 N N . ALA A 1 259 ? -4.640 19.589 16.443 1.00 95.56 259 ALA A N 1
ATOM 2158 C CA . ALA A 1 259 ? -3.277 20.072 16.203 1.00 95.56 259 ALA A CA 1
ATOM 2159 C C . ALA A 1 259 ? -2.219 19.301 17.025 1.00 95.56 259 ALA A C 1
ATOM 2161 O O . ALA A 1 259 ? -1.101 19.077 16.562 1.00 95.56 259 ALA A O 1
ATOM 2162 N N . GLN A 1 260 ? -2.569 18.845 18.234 1.00 95.94 260 GLN A N 1
ATOM 2163 C CA . GLN A 1 260 ? -1.674 18.047 19.072 1.00 95.94 260 GLN A CA 1
ATOM 2164 C C . GLN A 1 260 ? -1.414 16.654 18.479 1.00 95.94 260 GLN A C 1
ATOM 2166 O O . GLN A 1 260 ? -0.284 16.167 18.535 1.00 95.94 260 GLN A O 1
ATOM 2171 N N . GLU A 1 261 ? -2.434 16.004 17.922 1.00 95.94 261 GLU A N 1
ATOM 2172 C CA . GLU A 1 261 ? -2.302 14.702 17.260 1.00 95.94 261 GLU A CA 1
ATOM 2173 C C . GLU A 1 261 ? -1.507 14.818 15.965 1.00 95.94 261 GLU A C 1
ATOM 2175 O O . GLU A 1 261 ? -0.568 14.049 15.763 1.00 95.94 261 GLU A O 1
ATOM 2180 N N . ILE A 1 262 ? -1.782 15.843 15.156 1.00 96.06 262 ILE A N 1
ATOM 2181 C CA . ILE A 1 262 ? -1.024 16.132 13.932 1.00 96.06 262 ILE A CA 1
ATOM 2182 C C . ILE A 1 262 ? 0.458 16.353 14.260 1.00 96.06 262 ILE A C 1
ATOM 2184 O O . ILE A 1 262 ? 1.329 15.772 13.614 1.00 96.06 262 ILE A O 1
ATOM 2188 N N . ASN A 1 263 ? 0.775 17.116 15.311 1.00 94.56 263 ASN A N 1
ATOM 2189 C CA . ASN A 1 263 ? 2.159 17.308 15.753 1.00 94.56 263 ASN A CA 1
ATOM 2190 C C . ASN A 1 263 ? 2.825 15.994 16.197 1.00 94.56 263 ASN A C 1
ATOM 2192 O O . ASN A 1 263 ? 4.004 15.767 15.911 1.00 94.56 263 ASN A O 1
ATOM 2196 N N . LYS A 1 264 ? 2.084 15.088 16.853 1.00 94.25 264 LYS A N 1
ATOM 2197 C CA . LYS A 1 264 ? 2.587 13.745 17.194 1.00 94.25 264 LYS A CA 1
ATOM 2198 C C . LYS A 1 264 ? 2.848 12.903 15.943 1.00 94.25 264 LYS A C 1
ATOM 2200 O O . LYS A 1 264 ? 3.886 12.246 15.892 1.00 94.25 264 LYS A O 1
ATOM 2205 N N . MET A 1 265 ? 1.966 12.944 14.944 1.00 95.44 265 MET A N 1
ATOM 2206 C CA . MET A 1 265 ? 2.158 12.277 13.648 1.00 95.44 265 MET A CA 1
ATOM 2207 C C . MET A 1 265 ? 3.417 12.799 12.949 1.00 95.44 265 MET A C 1
ATOM 2209 O O . MET A 1 265 ? 4.323 12.028 12.632 1.00 95.44 265 MET A O 1
ATOM 2213 N N . LYS A 1 266 ? 3.528 14.126 12.816 1.00 93.56 266 LYS A N 1
ATOM 2214 C CA . LYS A 1 266 ? 4.669 14.826 12.211 1.00 93.56 266 LYS A CA 1
ATOM 2215 C C . LYS A 1 266 ? 5.997 14.564 12.931 1.00 93.56 266 LYS A C 1
ATOM 2217 O O . LYS A 1 266 ? 7.045 14.577 12.291 1.00 93.56 266 LYS A O 1
ATOM 2222 N N . SER A 1 267 ? 5.982 14.243 14.228 1.00 92.12 267 SER A N 1
ATOM 2223 C CA . SER A 1 267 ? 7.209 13.923 14.975 1.00 92.12 267 SER A CA 1
ATOM 2224 C C . SER A 1 267 ? 7.997 12.728 14.410 1.00 92.12 267 SER A C 1
ATOM 2226 O O . SER A 1 267 ? 9.208 12.655 14.635 1.00 92.12 267 SER A O 1
ATOM 2228 N N . GLU A 1 268 ? 7.358 11.837 13.637 1.00 90.62 268 GLU A N 1
ATOM 2229 C CA . GLU A 1 268 ? 8.027 10.706 12.976 1.00 90.62 268 GLU A CA 1
ATOM 2230 C C . GLU A 1 268 ? 9.053 11.124 11.918 1.00 90.62 268 GLU A C 1
ATOM 2232 O O . GLU A 1 268 ? 9.976 10.358 11.655 1.00 90.62 268 GLU A O 1
ATOM 2237 N N . MET A 1 269 ? 8.979 12.352 11.392 1.00 87.81 269 MET A N 1
ATOM 2238 C CA . MET A 1 269 ? 9.987 12.900 10.471 1.00 87.81 269 MET A CA 1
ATOM 2239 C C . MET A 1 269 ? 11.399 12.954 11.073 1.00 87.81 269 MET A C 1
ATOM 2241 O O . MET A 1 269 ? 12.379 13.022 10.341 1.00 87.81 269 MET A O 1
ATOM 2245 N N . ASN A 1 270 ? 11.525 12.873 12.401 1.00 82.00 270 ASN A N 1
ATOM 2246 C CA . ASN A 1 270 ? 12.813 12.886 13.100 1.00 82.00 270 ASN A CA 1
ATOM 2247 C C . ASN A 1 270 ? 13.471 11.499 13.221 1.00 82.00 270 ASN A C 1
ATOM 2249 O O . ASN A 1 270 ? 14.549 11.375 13.811 1.00 82.00 270 ASN A O 1
ATOM 2253 N N . TYR A 1 271 ? 12.825 10.448 12.711 1.00 80.12 271 TYR A N 1
ATOM 2254 C CA . TYR A 1 271 ? 13.260 9.064 12.869 1.00 80.12 271 TYR A CA 1
ATOM 2255 C C . TYR A 1 271 ? 13.435 8.367 11.518 1.00 80.12 271 TYR A C 1
ATOM 2257 O O . TYR A 1 271 ? 12.743 8.648 10.541 1.00 80.12 271 TYR A O 1
ATOM 2265 N N . TYR A 1 272 ? 14.356 7.407 11.475 1.00 75.50 272 TYR A N 1
ATOM 2266 C CA . TYR A 1 272 ? 14.571 6.560 10.314 1.00 75.50 272 TYR A CA 1
ATOM 2267 C C . TYR A 1 272 ? 13.352 5.661 10.075 1.00 75.50 272 TYR A C 1
ATOM 2269 O O . TYR A 1 272 ? 13.002 4.825 10.908 1.00 75.50 272 TYR A O 1
ATOM 2277 N N . SER A 1 273 ? 12.712 5.816 8.916 1.00 75.44 273 SER A N 1
ATOM 2278 C CA . SER A 1 273 ? 11.397 5.223 8.657 1.00 75.44 273 SER A CA 1
ATOM 2279 C C . SER A 1 273 ? 11.413 3.720 8.366 1.00 75.44 273 SER A C 1
ATOM 2281 O O . SER A 1 273 ? 10.407 3.056 8.589 1.00 75.44 273 SER A O 1
ATOM 2283 N N . LYS A 1 274 ? 12.531 3.153 7.900 1.00 74.88 274 LYS A N 1
ATOM 2284 C CA . LYS A 1 274 ? 12.634 1.715 7.576 1.00 74.88 274 LYS A CA 1
ATOM 2285 C C . LYS A 1 274 ? 13.163 0.853 8.733 1.00 74.88 274 LYS A C 1
ATOM 2287 O O . LYS A 1 274 ? 13.491 -0.302 8.524 1.00 74.88 274 LYS A O 1
ATOM 2292 N N . SER A 1 275 ? 13.276 1.406 9.940 1.00 68.62 275 SER A N 1
ATOM 2293 C CA . SER A 1 275 ? 13.634 0.655 11.150 1.00 68.62 275 SER A CA 1
ATOM 2294 C C . SER A 1 275 ? 12.397 0.505 12.027 1.00 68.62 275 SER A C 1
ATOM 2296 O O . SER A 1 275 ? 11.672 1.481 12.235 1.00 68.62 275 SER A O 1
ATOM 2298 N N . HIS A 1 276 ? 12.154 -0.695 12.559 1.00 59.88 276 HIS A N 1
ATOM 2299 C CA . HIS A 1 276 ? 11.127 -0.876 13.587 1.00 59.88 276 HIS A CA 1
ATOM 2300 C C . HIS A 1 276 ? 11.478 -0.044 14.834 1.00 59.88 276 HIS A C 1
ATOM 2302 O O . HIS A 1 276 ? 10.677 0.769 15.301 1.00 59.88 276 HIS A O 1
ATOM 2308 N N . GLU A 1 277 ? 12.730 -0.137 15.297 1.00 72.12 277 GLU A N 1
ATOM 2309 C CA . GLU A 1 277 ? 13.252 0.711 16.368 1.00 72.12 277 GLU A CA 1
ATOM 2310 C C . GLU A 1 277 ? 13.334 2.181 15.940 1.00 72.12 277 GLU A C 1
ATOM 2312 O O . GLU A 1 277 ? 13.795 2.505 14.839 1.00 72.12 277 GLU A O 1
ATOM 2317 N N . LYS A 1 278 ? 12.966 3.090 16.848 1.00 63.81 278 LYS A N 1
ATOM 2318 C CA . LYS A 1 278 ? 13.091 4.540 16.655 1.00 63.81 278 LYS A CA 1
ATOM 2319 C C . LYS A 1 278 ? 14.557 4.981 16.678 1.00 63.81 278 LYS A C 1
ATOM 2321 O O . LYS A 1 278 ? 15.055 5.472 17.689 1.00 63.81 278 LYS A O 1
ATOM 2326 N N . LYS A 1 279 ? 15.238 4.868 15.543 1.00 65.50 279 LYS A N 1
ATOM 2327 C CA . LYS A 1 279 ? 16.577 5.437 15.343 1.00 65.50 279 LYS A CA 1
ATOM 2328 C C . LYS A 1 279 ? 16.422 6.878 14.869 1.00 65.50 279 LYS A C 1
ATOM 2330 O O . LYS A 1 279 ? 15.837 7.107 13.816 1.00 65.50 279 LYS A O 1
ATOM 2335 N N . ARG A 1 280 ? 16.870 7.859 15.660 1.00 63.62 280 ARG A N 1
ATOM 2336 C CA . ARG A 1 280 ? 16.882 9.268 15.224 1.00 63.62 280 ARG A CA 1
ATOM 2337 C C . ARG A 1 280 ? 17.853 9.439 14.059 1.00 63.62 280 ARG A C 1
ATOM 2339 O O . ARG A 1 280 ? 18.848 8.717 13.990 1.00 63.62 280 ARG A O 1
ATOM 2346 N N . PHE A 1 281 ? 17.600 10.410 13.184 1.00 57.81 281 PHE A N 1
ATOM 2347 C CA . PHE A 1 281 ? 18.659 10.890 12.300 1.00 57.81 281 PHE A CA 1
ATOM 2348 C C . PHE A 1 281 ? 19.817 11.385 13.174 1.00 57.81 281 PHE A C 1
ATOM 2350 O O . PHE A 1 281 ? 19.631 12.268 14.011 1.00 57.81 281 PHE A O 1
ATOM 2357 N N . ILE A 1 282 ? 20.997 10.782 13.023 1.00 44.97 282 ILE A N 1
ATOM 2358 C CA . ILE A 1 282 ? 22.227 11.372 13.545 1.00 44.97 282 ILE A CA 1
ATOM 2359 C C . ILE A 1 282 ? 22.522 12.521 12.586 1.00 44.97 282 ILE A C 1
ATOM 2361 O O . ILE A 1 282 ? 22.987 12.296 11.472 1.00 44.97 282 ILE A O 1
ATOM 2365 N N . THR A 1 283 ? 22.150 13.737 12.972 1.00 37.09 283 THR A N 1
ATOM 2366 C CA . THR A 1 283 ? 22.655 14.940 12.313 1.00 37.09 283 THR A CA 1
ATOM 2367 C C . THR A 1 283 ? 24.164 14.963 12.532 1.00 37.09 283 THR A C 1
ATOM 2369 O O . THR A 1 283 ? 24.603 15.046 13.681 1.00 37.09 283 THR A O 1
ATOM 2372 N N . ALA A 1 284 ? 24.927 14.796 11.451 1.00 30.81 284 ALA A N 1
ATOM 2373 C CA . ALA A 1 284 ? 26.330 15.195 11.417 1.00 30.81 284 ALA A CA 1
ATOM 2374 C C . ALA A 1 284 ? 26.424 16.724 11.455 1.00 30.81 284 ALA A C 1
ATOM 2376 O O . ALA A 1 284 ? 25.512 17.370 10.885 1.00 30.81 284 ALA A O 1
#

Radius of gyration: 18.72 Å; Cα contacts (8 Å, |Δi|>4): 450; chains: 1; bounding box: 47×44×53 Å

Foldseek 3Di:
DPPPQAKAFQAWAQALDIWTKIWRDDPCLQLALANNVSVVVVPVVDPDIDIDTLVPDDFDDPVQFAAELEEEAEDPPFCLLLLSQLQVLDPQEGEHEAGNSLVSLVNNCQPNVHDLVVSLVSNVSNVSSVRHDDDNHRYYYYYHANVCLLVVVSVCVNCVPHAYEYEYEDQVVSLVVLVPDDDDPLCCLVDPDNSVLCSQQNVPDDDPDSSVSSSSNSVSSVVSCVVPDDLRYYYDYPPVCLVCVVVPVCVSSVHDDDPVSSVVSSVSVQADSNDSDGHGPPDD

Solvent-accessible surface area (backbone atoms only — not comparable to full-atom values): 15909 Å² total; per-residue (Å²): 131,81,75,76,72,62,56,31,70,59,33,18,43,75,39,88,74,59,51,43,36,19,31,56,66,69,76,68,26,51,73,27,61,39,28,56,59,29,50,54,60,53,44,77,76,47,86,81,75,68,77,42,53,53,89,78,48,86,76,77,56,78,91,68,37,34,46,69,45,27,41,36,32,29,46,64,89,27,53,66,50,43,54,50,54,23,51,53,62,40,69,41,38,41,46,48,22,47,44,40,32,57,53,18,45,56,49,14,37,68,76,53,68,48,59,66,67,62,50,51,56,51,51,50,53,54,52,54,43,67,22,52,68,88,77,70,45,51,31,33,32,37,38,50,46,41,74,52,40,81,49,47,64,62,53,43,69,78,39,69,84,41,25,29,36,37,32,34,50,60,64,67,64,32,40,61,50,52,72,77,53,80,80,62,81,74,48,49,74,76,40,94,67,52,66,67,50,29,72,60,62,39,81,88,66,83,67,94,43,70,63,61,45,43,50,49,40,54,55,38,50,53,50,37,49,65,73,67,58,50,96,40,46,43,80,41,43,46,73,62,41,70,80,34,36,66,79,45,53,29,53,66,53,74,51,87,75,53,73,69,54,50,51,58,21,58,55,47,78,56,35,46,44,88,45,77,62,87,42,59,69,80,80,126

InterPro domains:
  IPR027417 P-loop containing nucleoside triphosphate hydrolase [G3DSA:3.40.50.300] (71-283)
  IPR027417 P-loop containing nucleoside triphosphate hydrolase [SSF52540] (75-270)

Organism: Nonlabens dokdonensis (strain DSM 17205 / KCTC 12402 / DSW-6) (NCBI:txid592029)

Sequence (284 aa):
MYASQKKFPIYTQVSDRPHTICEAIDPKVFDYPFFNEGIIELKNLQYSSKSYILEDIKKCKEEDLLELKGFIFHTSHCGSTLLSRMLCKSSEIRIVSETEAINGLLLSYLFYELEKKEVLEQLKSIIDAYRQPLQKEQYVIFKLASWNIFMTDLFQELYPSTKSFYIDRNTEEVVASLQKSNGGMQDWFYHPVDCLRKHFVGNDRLFNSKEKFLTCLIENHRKQYLKFKNENLCLITYPDFLEQFDTTILNHLDLNYSAQEINKMKSEMNYYSKSHEKKRFITA

Secondary structure (DSSP, 8-state):
------EEEEEE--SSS--EEEEE--GGGGGSSSHHHHHHHHHTTSS-PPEEEGGGS-PPPGGGSPEEEEEEEE-TTSSHHHHHHHHTTSTTEEEEES-HHHHHHHHHHHHHT--HHHHHHHHHHHHHHHTS--SS--EEEEE--GGGGGGHHHHHHH-TT--EEEEE--HHHHHHHHHS--SSGGGGGT-S--HHHHHHH-TT---SSHHHHHHHHHHHHHHHHHHT--TTEEEEETTGGGTTIIIIIIHHTT----HHHHHHHHGGGGB-TT-SS--B----

pLDDT: mean 90.79, std 11.73, range [30.81, 98.75]

Nearest PDB structures (foldseek):
  3ap3-assembly1_B  TM=6.626E-01  e=1.112E-06  Homo sapiens
  8gfy-assembly1_A  TM=2.857E-01  e=7.580E-02  Homo sapiens
  8gg3-assembly1_A  TM=3.247E-01  e=2.182E-01  Homo sapiens
  8ge8-assembly1_A  TM=2.900E-01  e=3.221E-01  Homo sapiens
  8htg-assembly1_A  TM=3.723E-01  e=1.225E+00  Mus musculus

Mean predicted aligned error: 5.1 Å